Protein AF-A0AAN6TEC3-F1 (afdb_monomer_lite)

InterPro domains:
  IPR004026 Ada DNA repair, metal-binding [PF02805] (7-70)
  IPR009057 Homedomain-like superfamily [SSF46689] (84-133)
  IPR018060 AraC-like, DNA binding HTH domain [PF00165] (98-129)
  IPR018060 AraC-like, DNA binding HTH domain [PS01124] (87-190)
  IPR018062 HTH domain AraC-type, conserved site [PS00041] (88-128)
  IPR035451 Ada-like domain superfamily [G3DSA:3.40.10.10] (1-72)
  IPR035451 Ada-like domain superfamily [SSF57884] (3-73)

Structure (mmCIF, N/CA/C/O backbone):
data_AF-A0AAN6TEC3-F1
#
_entry.id   AF-A0AAN6TEC3-F1
#
loop_
_atom_site.group_PDB
_atom_site.id
_atom_site.type_symbol
_atom_site.label_atom_id
_atom_site.label_alt_id
_atom_site.label_comp_id
_atom_site.label_asym_id
_atom_site.label_entity_id
_atom_site.label_seq_id
_atom_site.pdbx_PDB_ins_code
_atom_site.Cartn_x
_atom_site.Cartn_y
_atom_site.Cartn_z
_atom_site.occupancy
_atom_site.B_iso_or_equiv
_atom_site.auth_seq_id
_atom_site.auth_comp_id
_atom_site.auth_asym_id
_atom_site.auth_atom_id
_atom_site.pdbx_PDB_model_num
ATOM 1 N N . MET A 1 1 ? -3.957 -18.014 14.654 1.00 66.62 1 MET A N 1
ATOM 2 C CA . MET A 1 1 ? -2.673 -17.278 14.575 1.00 66.62 1 MET A CA 1
ATOM 3 C C . MET A 1 1 ? -2.760 -15.795 14.979 1.00 66.62 1 MET A C 1
ATOM 5 O O . MET A 1 1 ? -1.721 -15.226 15.299 1.00 66.62 1 MET A O 1
ATOM 9 N N . PHE A 1 2 ? -3.931 -15.143 14.942 1.00 81.69 2 PHE A N 1
ATOM 10 C CA . PHE A 1 2 ? -4.113 -13.727 15.322 1.00 81.69 2 PHE A CA 1
ATOM 11 C C . PHE A 1 2 ? -5.365 -13.582 16.197 1.00 81.69 2 PHE A C 1
ATOM 13 O O . PHE A 1 2 ? -6.269 -12.793 15.922 1.00 81.69 2 PHE A O 1
ATOM 20 N N . ASP A 1 3 ? -5.448 -14.438 17.209 1.00 84.38 3 ASP A N 1
ATOM 21 C CA . ASP A 1 3 ? -6.726 -14.847 17.797 1.00 84.38 3 ASP A CA 1
ATOM 22 C C . ASP A 1 3 ? -7.046 -14.047 19.072 1.00 84.38 3 ASP A C 1
ATOM 24 O O . ASP A 1 3 ? -8.196 -13.976 19.488 1.00 84.38 3 ASP A O 1
ATOM 28 N N . THR A 1 4 ? -6.042 -13.364 19.639 1.00 90.81 4 THR A N 1
ATOM 29 C CA . THR A 1 4 ? -6.198 -12.422 20.761 1.00 90.81 4 THR A CA 1
ATOM 30 C C . THR A 1 4 ? -6.031 -10.959 20.312 1.00 90.81 4 THR A C 1
ATOM 32 O O . THR A 1 4 ? -5.265 -10.692 19.371 1.00 90.81 4 THR A O 1
ATOM 35 N N . PRO A 1 5 ? -6.655 -9.972 20.984 1.00 87.94 5 PRO A N 1
ATOM 36 C CA . PRO A 1 5 ? -6.501 -8.552 20.650 1.00 87.94 5 PRO A CA 1
ATOM 37 C C . PRO A 1 5 ? -5.050 -8.042 20.704 1.00 87.94 5 PRO A C 1
ATOM 39 O O . PRO A 1 5 ? -4.655 -7.213 19.881 1.00 87.94 5 PRO A O 1
ATOM 42 N N . GLU A 1 6 ? -4.217 -8.555 21.614 1.00 90.12 6 GLU A N 1
ATOM 43 C CA . GLU A 1 6 ? -2.802 -8.171 21.742 1.00 90.12 6 GLU A CA 1
ATOM 44 C C . GLU A 1 6 ? -1.980 -8.706 20.566 1.00 90.12 6 GLU A C 1
ATOM 46 O O . GLU A 1 6 ? -1.078 -8.021 20.075 1.00 90.12 6 GLU A O 1
ATOM 51 N N . SER A 1 7 ? -2.302 -9.911 20.075 1.00 92.12 7 SER A N 1
ATOM 52 C CA . SER A 1 7 ? -1.668 -10.481 18.882 1.00 92.12 7 SER A CA 1
ATOM 53 C C . SER A 1 7 ? -1.980 -9.642 17.636 1.00 92.12 7 SER A C 1
ATOM 55 O O . SER A 1 7 ? -1.064 -9.279 16.889 1.00 92.12 7 SER A O 1
ATOM 57 N N . ARG A 1 8 ? -3.244 -9.219 17.477 1.00 92.69 8 ARG A N 1
ATOM 58 C CA . ARG A 1 8 ? -3.692 -8.306 16.415 1.00 92.69 8 ARG A CA 1
ATOM 59 C C . ARG A 1 8 ? -3.020 -6.932 16.544 1.00 92.69 8 ARG A C 1
ATOM 61 O O . ARG A 1 8 ? -2.509 -6.400 15.559 1.00 92.69 8 ARG A O 1
ATOM 68 N N . TRP A 1 9 ? -2.910 -6.382 17.755 1.00 92.44 9 TRP A N 1
ATOM 69 C CA . TRP A 1 9 ? -2.224 -5.107 18.006 1.00 92.44 9 TRP A CA 1
ATOM 70 C C . TRP A 1 9 ? -0.715 -5.157 17.712 1.00 92.44 9 TRP A C 1
ATOM 72 O O . TRP A 1 9 ? -0.184 -4.257 17.056 1.00 92.44 9 TRP A O 1
ATOM 82 N N . ARG A 1 10 ? -0.010 -6.222 18.117 1.00 92.50 10 ARG A N 1
ATOM 83 C CA . ARG A 1 10 ? 1.415 -6.429 17.789 1.00 92.50 10 ARG A CA 1
ATOM 84 C C . ARG A 1 10 ? 1.629 -6.569 16.275 1.00 92.50 10 ARG A C 1
ATOM 86 O O . ARG A 1 10 ? 2.604 -6.038 15.735 1.00 92.50 10 ARG A O 1
ATOM 93 N N . ALA A 1 11 ? 0.696 -7.213 15.571 1.00 91.56 11 ALA A N 1
ATOM 94 C CA . ALA A 1 11 ? 0.708 -7.317 14.113 1.00 91.56 11 ALA A CA 1
ATOM 95 C C . ALA A 1 11 ? 0.459 -5.972 13.395 1.00 91.56 11 ALA A C 1
ATOM 97 O O . ALA A 1 11 ? 1.055 -5.732 12.343 1.00 91.56 11 ALA A O 1
ATOM 98 N N . LEU A 1 12 ? -0.353 -5.069 13.970 1.00 91.19 12 LEU A N 1
ATOM 99 C CA . LEU A 1 12 ? -0.502 -3.691 13.477 1.00 91.19 12 LEU A CA 1
ATOM 100 C C . LEU A 1 12 ? 0.792 -2.885 13.627 1.00 91.19 12 LEU A C 1
ATOM 102 O O . LEU A 1 12 ? 1.237 -2.269 12.659 1.00 91.19 12 LEU A O 1
ATOM 106 N N . GLN A 1 13 ? 1.419 -2.912 14.808 1.00 90.75 13 GLN A N 1
ATOM 107 C CA . GLN A 1 13 ? 2.666 -2.180 15.075 1.00 90.75 13 GLN A CA 1
ATOM 108 C C . GLN A 1 13 ? 3.793 -2.589 14.114 1.00 90.75 13 GLN A C 1
ATOM 110 O O . GLN A 1 13 ? 4.464 -1.737 13.535 1.00 90.75 13 GLN A O 1
ATOM 115 N N . THR A 1 14 ? 3.948 -3.896 13.891 1.00 89.56 14 THR A N 1
ATOM 116 C CA . THR A 1 14 ? 4.941 -4.475 12.967 1.00 89.56 14 THR A CA 1
ATOM 117 C C . THR A 1 14 ? 4.536 -4.397 11.488 1.00 89.56 14 THR A C 1
ATOM 119 O O . THR A 1 14 ? 5.343 -4.732 10.623 1.00 89.56 14 THR A O 1
ATOM 122 N N . ARG A 1 15 ? 3.302 -3.962 11.173 1.00 87.12 15 ARG A N 1
ATOM 123 C CA . ARG A 1 15 ? 2.684 -3.998 9.829 1.00 87.12 15 ARG A CA 1
ATOM 124 C C . ARG A 1 15 ? 2.869 -5.344 9.113 1.00 87.12 15 ARG A C 1
ATOM 126 O O . ARG A 1 15 ? 3.186 -5.388 7.922 1.00 87.12 15 ARG A O 1
ATOM 133 N N . ASN A 1 16 ? 2.678 -6.447 9.839 1.00 86.31 16 ASN A N 1
ATOM 134 C CA . ASN A 1 16 ? 2.924 -7.796 9.327 1.00 86.31 16 ASN A CA 1
ATOM 135 C C . ASN A 1 16 ? 2.102 -8.069 8.045 1.00 86.31 16 ASN A C 1
ATOM 137 O O . ASN A 1 16 ? 0.876 -7.927 8.039 1.00 86.31 16 ASN A O 1
ATOM 141 N N . ARG A 1 17 ? 2.774 -8.488 6.958 1.00 80.81 17 ARG A N 1
ATOM 142 C CA . ARG A 1 17 ? 2.128 -8.797 5.668 1.00 80.81 17 ARG A CA 1
ATOM 143 C C . ARG A 1 17 ? 1.104 -9.937 5.795 1.00 80.81 17 ARG A C 1
ATOM 145 O O . ARG A 1 17 ? 0.050 -9.846 5.177 1.00 80.81 17 ARG A O 1
ATOM 152 N N . LEU A 1 18 ? 1.369 -10.947 6.632 1.00 82.25 18 LEU A N 1
ATOM 153 C CA . LEU A 1 18 ? 0.475 -12.096 6.856 1.00 82.25 18 LEU A CA 1
ATOM 154 C C . LEU A 1 18 ? -0.811 -11.709 7.601 1.00 82.25 18 LEU A C 1
ATOM 156 O O . LEU A 1 18 ? -1.866 -12.288 7.372 1.00 82.25 18 LEU A O 1
ATOM 160 N N . ALA A 1 19 ? -0.753 -10.684 8.454 1.00 84.44 19 ALA A N 1
ATOM 161 C CA . ALA A 1 19 ? -1.939 -10.161 9.128 1.00 84.44 19 ALA A CA 1
ATOM 162 C C . ALA A 1 19 ? -2.880 -9.412 8.166 1.00 84.44 19 ALA A C 1
ATOM 164 O O . ALA A 1 19 ? -4.070 -9.284 8.437 1.00 84.44 19 ALA A O 1
ATOM 165 N N . ALA A 1 20 ? -2.374 -8.926 7.027 1.00 82.44 20 ALA A N 1
ATOM 166 C CA . ALA A 1 20 ? -3.143 -8.108 6.089 1.00 82.44 20 ALA A CA 1
ATOM 167 C C . ALA A 1 20 ? -4.211 -8.884 5.291 1.00 82.44 20 ALA A C 1
ATOM 169 O O . ALA A 1 20 ? -5.126 -8.265 4.738 1.00 82.44 20 ALA A O 1
ATOM 170 N N . SER A 1 21 ? -4.108 -10.214 5.248 1.00 82.25 21 SER A N 1
ATOM 171 C CA . SER A 1 21 ? -5.150 -11.132 4.774 1.00 82.25 21 SER A CA 1
ATOM 172 C C . SER A 1 21 ? -5.992 -11.732 5.907 1.00 82.25 21 SER A C 1
ATOM 174 O O . SER A 1 21 ? -7.081 -12.210 5.620 1.00 82.25 21 SER A O 1
ATOM 176 N N . ALA A 1 22 ? -5.518 -11.698 7.158 1.00 87.50 22 ALA A N 1
ATOM 177 C CA . ALA A 1 22 ? -6.135 -12.408 8.281 1.00 87.50 22 ALA A CA 1
ATOM 178 C C . ALA A 1 22 ? -7.215 -11.616 9.040 1.00 87.50 22 ALA A C 1
ATOM 180 O O . ALA A 1 22 ? -8.142 -12.228 9.551 1.00 87.50 22 ALA A O 1
ATOM 181 N N . PHE A 1 23 ? -7.093 -10.287 9.153 1.00 90.56 23 PHE A N 1
ATOM 182 C CA . PHE A 1 23 ? -8.103 -9.448 9.814 1.00 90.56 23 PHE A CA 1
ATOM 183 C C . PHE A 1 23 ? -8.082 -7.995 9.309 1.00 90.56 23 PHE A C 1
ATOM 185 O O . PHE A 1 23 ? -7.152 -7.548 8.628 1.00 90.56 23 PHE A O 1
ATOM 192 N N . LEU A 1 24 ? -9.112 -7.234 9.676 1.00 92.19 24 LEU A N 1
ATOM 193 C CA . LEU A 1 24 ? -9.270 -5.804 9.422 1.00 92.19 24 LEU A CA 1
ATOM 194 C C . LEU A 1 24 ? -9.283 -5.012 10.735 1.00 92.19 24 LEU A C 1
ATOM 196 O O . LEU A 1 24 ? -9.528 -5.547 11.815 1.00 92.19 24 LEU A O 1
ATOM 200 N N . TYR A 1 25 ? -9.029 -3.707 10.649 1.00 94.56 25 TYR A N 1
ATOM 201 C CA . TYR A 1 25 ? -9.165 -2.807 11.792 1.00 94.56 25 TYR A CA 1
ATOM 202 C C . TYR A 1 25 ? -9.866 -1.500 11.410 1.00 94.56 25 TYR A C 1
ATOM 204 O O . TYR A 1 25 ? -9.524 -0.862 10.411 1.00 94.56 25 TYR A O 1
ATOM 212 N N . GLY A 1 26 ? -10.849 -1.097 12.212 1.00 95.19 26 GLY A N 1
ATOM 213 C CA . GLY A 1 26 ? -11.515 0.201 12.162 1.00 95.19 26 GLY A CA 1
ATOM 214 C C . GLY A 1 26 ? -10.871 1.203 13.115 1.00 95.19 26 GLY A C 1
ATOM 215 O O . GLY A 1 26 ? -10.446 0.839 14.208 1.00 95.19 26 GLY A O 1
ATOM 216 N N . VAL A 1 27 ? -10.828 2.479 12.727 1.00 95.88 27 VAL A N 1
ATOM 217 C CA . VAL A 1 27 ? -10.484 3.591 13.628 1.00 95.88 27 VAL A CA 1
ATOM 218 C C . VAL A 1 27 ? -11.765 4.332 14.008 1.00 95.88 27 VAL A C 1
ATOM 220 O O . VAL A 1 27 ? -12.408 4.937 13.148 1.00 95.88 27 VAL A O 1
ATOM 223 N N . THR A 1 28 ? -12.149 4.280 15.285 1.00 95.06 28 THR A N 1
ATOM 224 C CA . THR A 1 28 ? -13.455 4.760 15.781 1.00 95.06 28 THR A CA 1
ATOM 225 C C . THR A 1 28 ? -13.692 6.237 15.475 1.00 95.06 28 THR A C 1
ATOM 227 O O . THR A 1 28 ? -14.752 6.596 14.967 1.00 95.06 28 THR A O 1
ATOM 230 N N . THR A 1 29 ? -12.677 7.080 15.688 1.00 94.19 29 THR A N 1
ATOM 231 C CA . THR A 1 29 ? -12.753 8.542 15.520 1.00 94.19 29 THR A CA 1
ATOM 232 C C . THR A 1 29 ? -12.864 9.016 14.073 1.00 94.19 29 THR A C 1
ATOM 234 O O . THR A 1 29 ? -13.210 10.170 13.847 1.00 94.19 29 THR A O 1
ATOM 237 N N . THR A 1 30 ? -12.557 8.170 13.086 1.00 94.31 30 THR A N 1
ATOM 238 C CA . THR A 1 30 ? -12.692 8.515 11.658 1.00 94.31 30 THR A CA 1
ATOM 239 C C . THR A 1 30 ? -13.739 7.675 10.936 1.00 94.31 30 THR A C 1
ATOM 241 O O . THR A 1 30 ? -14.058 7.980 9.788 1.00 94.31 30 THR A O 1
ATOM 244 N N . ARG A 1 31 ? -14.248 6.609 11.574 1.00 95.56 31 ARG A N 1
ATOM 245 C CA . ARG A 1 31 ? -15.071 5.559 10.950 1.00 95.56 31 ARG A CA 1
ATOM 246 C C . ARG A 1 31 ? -14.469 5.058 9.629 1.00 95.56 31 ARG A C 1
ATOM 248 O O . ARG A 1 31 ? -15.184 4.830 8.660 1.00 95.56 31 ARG A O 1
ATOM 255 N N . ILE A 1 32 ? -13.145 4.883 9.576 1.00 94.88 32 ILE A N 1
ATOM 256 C CA . ILE A 1 32 ? -12.437 4.290 8.427 1.00 94.88 32 ILE A CA 1
ATOM 257 C C . ILE A 1 32 ? -11.863 2.934 8.833 1.00 94.88 32 ILE A C 1
ATOM 259 O O . ILE A 1 32 ? -11.195 2.848 9.864 1.00 94.88 32 ILE A O 1
ATOM 263 N N . TYR A 1 33 ? -12.056 1.905 8.001 1.00 94.81 33 TYR A N 1
ATOM 264 C CA . TYR A 1 33 ? -11.424 0.595 8.188 1.00 94.81 33 TYR A CA 1
ATOM 265 C C . TYR A 1 33 ? -10.288 0.321 7.186 1.00 94.81 33 TYR A C 1
ATOM 267 O O . TYR A 1 33 ? -10.266 0.837 6.063 1.00 94.81 33 TYR A O 1
ATOM 275 N N . CYS A 1 34 ? -9.294 -0.449 7.634 1.00 92.62 34 CYS A N 1
ATOM 276 C CA . CYS A 1 34 ? -8.005 -0.697 6.985 1.00 92.62 34 CYS A CA 1
ATOM 277 C C . CYS A 1 34 ? -7.559 -2.163 7.157 1.00 92.62 34 CYS A C 1
ATOM 279 O O . CYS A 1 34 ? -7.977 -2.844 8.089 1.00 92.62 34 CYS A O 1
ATOM 281 N N . ARG A 1 35 ? -6.630 -2.620 6.305 1.00 90.88 35 ARG A N 1
ATOM 282 C CA . ARG A 1 35 ? -5.850 -3.860 6.514 1.00 90.88 35 ARG A CA 1
ATOM 283 C C . ARG A 1 35 ? -4.535 -3.562 7.262 1.00 90.88 35 ARG A C 1
ATOM 285 O O . ARG A 1 35 ? -3.950 -2.511 6.994 1.00 90.88 35 ARG A O 1
ATOM 292 N N . PRO A 1 36 ? -4.020 -4.457 8.128 1.00 90.56 36 PRO A N 1
ATOM 293 C CA . PRO A 1 36 ? -2.773 -4.279 8.889 1.00 90.56 36 PRO A CA 1
ATOM 294 C C . PRO A 1 36 ? -1.542 -3.742 8.141 1.00 90.56 36 PRO A C 1
ATOM 296 O O . PRO A 1 36 ? -0.840 -2.883 8.668 1.00 90.56 36 PRO A O 1
ATOM 299 N N . ALA A 1 37 ? -1.303 -4.147 6.889 1.00 87.00 37 ALA A N 1
ATOM 300 C CA . ALA A 1 37 ? -0.192 -3.629 6.073 1.00 87.00 37 ALA A CA 1
ATOM 301 C C . ALA A 1 37 ? -0.436 -2.217 5.478 1.00 87.00 37 ALA A C 1
ATOM 303 O O . ALA A 1 37 ? 0.210 -1.819 4.505 1.00 87.00 37 ALA A O 1
ATOM 304 N N . CYS A 1 38 ? -1.387 -1.440 6.008 1.00 88.38 38 CYS A N 1
ATOM 305 C CA . CYS A 1 38 ? -1.692 -0.101 5.510 1.00 88.38 38 CYS A CA 1
ATOM 306 C C . CYS A 1 38 ? -0.535 0.887 5.798 1.00 88.38 38 CYS A C 1
ATOM 308 O O . CYS A 1 38 ? -0.116 1.035 6.950 1.00 88.38 38 CYS A O 1
ATOM 310 N N . PRO A 1 39 ? -0.060 1.659 4.798 1.00 85.56 39 PRO A N 1
ATOM 311 C CA . PRO A 1 39 ? 0.979 2.676 4.990 1.00 85.56 39 PRO A CA 1
ATOM 312 C C . PRO A 1 39 ? 0.466 3.949 5.693 1.00 85.56 39 PRO A C 1
ATOM 314 O O . PRO A 1 39 ? 1.161 4.960 5.732 1.00 85.56 39 PRO A O 1
ATOM 317 N N . SER A 1 40 ? -0.764 3.948 6.217 1.00 87.75 40 SER A N 1
ATOM 318 C CA . SER A 1 40 ? -1.285 5.074 6.993 1.00 87.75 40 SER A CA 1
ATOM 319 C C . SER A 1 40 ? -0.619 5.160 8.374 1.00 87.75 40 SER A C 1
ATOM 321 O O . SER A 1 40 ? -0.027 4.194 8.866 1.00 87.75 40 SER A O 1
ATOM 323 N N . ARG A 1 41 ? -0.745 6.321 9.026 1.00 88.94 41 ARG A N 1
ATOM 324 C CA . ARG A 1 41 ? -0.418 6.476 10.450 1.00 88.94 41 ARG A CA 1
ATOM 325 C C . ARG A 1 41 ? -1.382 5.608 11.270 1.00 88.94 41 ARG A C 1
ATOM 327 O O . ARG A 1 41 ? -2.586 5.645 11.020 1.00 88.94 41 ARG A O 1
ATOM 334 N N . LEU A 1 42 ? -0.850 4.833 12.213 1.00 90.75 42 LEU A N 1
ATOM 335 C CA . LEU A 1 42 ? -1.655 4.079 13.177 1.00 90.75 42 LEU A CA 1
ATOM 336 C C . LEU A 1 42 ? -2.308 5.049 14.176 1.00 90.75 42 LEU A C 1
ATOM 338 O O . LEU A 1 42 ? -1.714 6.068 14.534 1.00 90.75 42 LEU A O 1
ATOM 342 N N . ALA A 1 43 ? -3.531 4.738 14.602 1.00 91.94 43 ALA A N 1
ATOM 343 C CA . ALA A 1 43 ? -4.217 5.467 15.666 1.00 91.94 43 ALA A CA 1
ATOM 344 C C . ALA A 1 43 ? -3.757 4.980 17.055 1.00 91.94 43 ALA A C 1
ATOM 346 O O . ALA A 1 43 ? -3.007 4.010 17.169 1.00 91.94 43 ALA A O 1
ATOM 347 N N . ARG A 1 44 ? -4.218 5.647 18.122 1.00 92.25 44 ARG A N 1
ATOM 348 C CA . ARG A 1 44 ? -4.085 5.133 19.497 1.00 92.25 44 ARG A CA 1
ATOM 349 C C . ARG A 1 44 ? -4.860 3.816 19.625 1.00 92.25 44 ARG A C 1
ATOM 351 O O . ARG A 1 44 ? -5.957 3.721 19.083 1.00 92.25 44 ARG A O 1
ATOM 358 N N . GLN A 1 45 ? -4.325 2.853 20.378 1.00 92.12 45 GLN A N 1
ATOM 359 C CA . GLN A 1 45 ? -4.920 1.521 20.568 1.00 92.12 45 GLN A CA 1
ATOM 360 C C . GLN A 1 45 ? -6.384 1.582 21.041 1.00 92.12 45 GLN A C 1
ATOM 362 O O . GLN A 1 45 ? -7.228 0.895 20.482 1.00 92.12 45 GLN A O 1
ATOM 367 N N . ALA A 1 46 ? -6.704 2.476 21.984 1.00 93.00 46 ALA A N 1
ATOM 368 C CA . ALA A 1 46 ? -8.066 2.684 22.496 1.00 93.00 46 ALA A CA 1
ATOM 369 C C . ALA A 1 46 ? -9.095 3.154 21.441 1.00 93.00 46 ALA A C 1
ATOM 371 O O . ALA A 1 46 ? -10.295 3.054 21.666 1.00 93.00 46 ALA A O 1
ATOM 372 N N . ASN A 1 47 ? -8.641 3.648 20.282 1.00 94.62 47 ASN A N 1
ATOM 373 C CA . ASN A 1 47 ? -9.503 4.090 19.183 1.00 94.62 47 ASN A CA 1
ATOM 374 C C . ASN A 1 47 ? -9.554 3.062 18.037 1.00 94.62 47 ASN A C 1
ATOM 376 O O . ASN A 1 47 ? -9.934 3.419 16.919 1.00 94.62 47 ASN A O 1
ATOM 380 N N . ILE A 1 48 ? -9.115 1.821 18.271 1.00 94.81 48 ILE A N 1
ATOM 381 C CA . ILE A 1 48 ? -9.041 0.762 17.262 1.00 94.81 48 ILE A CA 1
ATOM 382 C C . ILE A 1 48 ? -9.964 -0.393 17.648 1.00 94.81 48 ILE A C 1
ATOM 384 O O . ILE A 1 48 ? -9.881 -0.933 18.745 1.00 94.81 48 ILE A O 1
ATOM 388 N N . VAL A 1 49 ? -10.815 -0.781 16.700 1.00 94.56 49 VAL A N 1
ATOM 389 C CA . VAL A 1 49 ? -11.671 -1.973 16.756 1.00 94.56 49 VAL A CA 1
ATOM 390 C C . VAL A 1 49 ? -11.180 -2.943 15.685 1.00 94.56 49 VAL A C 1
ATOM 392 O O . VAL A 1 49 ? -10.749 -2.505 14.617 1.00 94.56 49 VAL A O 1
ATOM 395 N N . PHE A 1 50 ? -11.218 -4.244 15.955 1.00 94.75 50 PHE A N 1
ATOM 396 C CA . PHE A 1 50 ? -10.897 -5.274 14.967 1.00 94.75 50 PHE A CA 1
ATOM 397 C C . PHE A 1 50 ? -12.182 -5.843 14.362 1.00 94.75 50 PHE A C 1
ATOM 399 O O . PHE A 1 50 ? -13.184 -5.943 15.059 1.00 94.75 50 PHE A O 1
ATOM 406 N N . PHE A 1 51 ? -12.119 -6.213 13.086 1.00 93.00 51 PHE A N 1
ATOM 407 C CA . PHE A 1 51 ? -13.190 -6.883 12.347 1.00 93.00 51 PHE A CA 1
ATOM 408 C C . PHE A 1 51 ? -12.571 -8.040 11.562 1.00 93.00 51 PHE A C 1
ATOM 410 O O . PHE A 1 51 ? -11.438 -7.918 11.083 1.00 93.00 51 PHE A O 1
ATOM 417 N N . ASP A 1 52 ? -13.302 -9.131 11.391 1.00 89.56 52 ASP A N 1
ATOM 418 C CA . ASP A 1 52 ? -12.841 -10.297 10.637 1.00 89.56 52 ASP A CA 1
ATOM 419 C C . ASP A 1 52 ? -13.258 -10.200 9.159 1.00 89.56 52 ASP A C 1
ATOM 421 O O . ASP A 1 52 ? -12.524 -10.658 8.282 1.00 89.56 52 ASP A O 1
ATOM 425 N N . SER A 1 53 ? -14.362 -9.501 8.854 1.00 89.06 53 SER A N 1
ATOM 426 C CA . SER A 1 53 ? -14.824 -9.258 7.478 1.00 89.06 53 SER A CA 1
ATOM 427 C C . SER A 1 53 ? -14.987 -7.774 7.120 1.00 89.06 53 SER A C 1
ATOM 429 O O . SER A 1 53 ? -15.253 -6.912 7.957 1.00 89.06 53 SER A O 1
ATOM 431 N N . ALA A 1 54 ? -14.880 -7.466 5.823 1.00 90.19 54 ALA A N 1
ATOM 432 C CA . ALA A 1 54 ? -15.220 -6.150 5.280 1.00 90.19 54 ALA A CA 1
ATOM 433 C C . ALA A 1 54 ? -16.723 -5.844 5.418 1.00 90.19 54 ALA A C 1
ATOM 435 O O . ALA A 1 54 ? -17.091 -4.706 5.701 1.00 90.19 54 ALA A O 1
ATOM 436 N N . THR A 1 55 ? -17.581 -6.863 5.282 1.00 90.75 55 THR A N 1
ATOM 437 C CA . THR A 1 55 ? -19.041 -6.736 5.436 1.00 90.75 55 THR A CA 1
ATOM 438 C C . THR A 1 55 ? -19.440 -6.347 6.860 1.00 90.75 55 THR A C 1
ATOM 440 O O . THR A 1 55 ? -20.303 -5.494 7.052 1.00 90.75 55 THR A O 1
ATOM 443 N N . GLU A 1 56 ? -18.775 -6.930 7.856 1.00 92.81 56 GLU A N 1
ATOM 444 C CA . GLU A 1 56 ? -18.934 -6.620 9.279 1.00 92.81 56 GLU A CA 1
ATOM 445 C C . GLU A 1 56 ? -18.557 -5.158 9.572 1.00 92.81 56 GLU A C 1
ATOM 447 O O . GLU A 1 56 ? -19.345 -4.413 10.155 1.00 92.81 56 GLU A O 1
ATOM 452 N N . ALA A 1 57 ? -17.394 -4.712 9.082 1.00 93.19 57 ALA A N 1
ATOM 453 C CA . ALA A 1 57 ? -16.937 -3.332 9.237 1.00 93.19 57 ALA A CA 1
ATOM 454 C C . ALA A 1 57 ? -17.895 -2.313 8.584 1.00 93.19 57 ALA A C 1
ATOM 456 O O . ALA A 1 57 ? -18.160 -1.252 9.156 1.00 93.19 57 ALA A O 1
ATOM 457 N N . GLU A 1 58 ? -18.433 -2.628 7.403 1.00 92.94 58 GLU A N 1
ATOM 458 C CA . GLU A 1 58 ? -19.381 -1.762 6.689 1.00 92.94 58 GLU A CA 1
ATOM 459 C C . GLU A 1 58 ? -20.768 -1.755 7.354 1.00 92.94 58 GLU A C 1
ATOM 461 O O . GLU A 1 58 ? -21.361 -0.684 7.491 1.00 92.94 58 GLU A O 1
ATOM 466 N N . SER A 1 59 ? -21.221 -2.889 7.902 1.00 93.44 59 SER A N 1
ATOM 467 C CA . SER A 1 59 ? -22.434 -2.976 8.738 1.00 93.44 59 SER A CA 1
ATOM 468 C C . SER A 1 59 ? -22.297 -2.182 10.045 1.00 93.44 59 SER A C 1
ATOM 470 O O . SER A 1 59 ? -23.240 -1.525 10.477 1.00 93.44 59 SER A O 1
ATOM 472 N N . ALA A 1 60 ? -21.096 -2.139 10.633 1.00 93.50 60 ALA A N 1
ATOM 473 C CA . ALA A 1 60 ? -20.758 -1.266 11.763 1.00 93.50 60 ALA A CA 1
ATOM 474 C C . ALA A 1 60 ? -20.592 0.228 11.374 1.00 93.50 60 ALA A C 1
ATOM 476 O O . ALA A 1 60 ? -20.190 1.061 12.198 1.00 93.50 60 ALA A O 1
ATOM 477 N N . GLY A 1 61 ? -20.877 0.595 10.119 1.00 94.25 61 GLY A N 1
ATOM 478 C CA . GLY A 1 61 ? -20.844 1.969 9.616 1.00 94.25 61 GLY A CA 1
ATOM 479 C C . GLY A 1 61 ? -19.443 2.520 9.332 1.00 94.25 61 GLY A C 1
ATOM 480 O O . GLY A 1 61 ? -19.269 3.741 9.288 1.00 94.25 61 GLY A O 1
ATOM 481 N N . PHE A 1 62 ? -18.427 1.665 9.165 1.00 95.94 62 PHE A N 1
ATOM 482 C CA . PHE A 1 62 ? -17.080 2.091 8.774 1.00 95.94 62 PHE A CA 1
ATOM 483 C C . PHE A 1 62 ? -16.937 2.119 7.248 1.00 95.94 62 PHE A C 1
ATOM 485 O O . PHE A 1 62 ? -17.415 1.249 6.531 1.00 95.94 62 PHE A O 1
ATOM 492 N N . ARG A 1 63 ? -16.219 3.120 6.734 1.00 94.62 63 ARG A N 1
ATOM 493 C CA . ARG A 1 63 ? -15.984 3.335 5.301 1.00 94.62 63 ARG A CA 1
ATOM 494 C C . ARG A 1 63 ? -14.616 2.761 4.882 1.00 94.62 63 ARG A C 1
ATOM 496 O O . ARG A 1 63 ? -13.642 2.911 5.629 1.00 94.62 63 ARG A O 1
ATOM 503 N N . PRO A 1 64 ? -14.480 2.154 3.688 1.00 93.88 64 PRO A N 1
ATOM 504 C CA . PRO A 1 64 ? -13.225 1.540 3.254 1.00 93.88 64 PRO A CA 1
ATOM 505 C C . PRO A 1 64 ? -12.117 2.574 3.004 1.00 93.88 64 PRO A C 1
ATOM 507 O O . PRO A 1 64 ? -12.297 3.576 2.305 1.00 93.88 64 PRO A O 1
ATOM 510 N N . CYS A 1 65 ? -10.914 2.320 3.527 1.00 92.38 65 CYS A N 1
ATOM 511 C CA . CYS A 1 65 ? -9.778 3.220 3.334 1.00 92.38 65 CYS A CA 1
ATOM 512 C C . CYS A 1 65 ? -9.313 3.292 1.868 1.00 92.38 65 CYS A C 1
ATOM 514 O O . CYS A 1 65 ? -8.759 2.334 1.324 1.00 92.38 65 CYS A O 1
ATOM 516 N N . ARG A 1 66 ? -9.384 4.486 1.262 1.00 88.62 66 ARG A N 1
ATOM 517 C CA . ARG A 1 66 ? -8.928 4.759 -0.120 1.00 88.62 66 ARG A CA 1
ATOM 518 C C . ARG A 1 66 ? -7.449 4.409 -0.400 1.00 88.62 66 ARG A C 1
ATOM 520 O O . ARG A 1 66 ? -7.085 4.252 -1.564 1.00 88.62 66 ARG A O 1
ATOM 527 N N . ARG A 1 67 ? -6.595 4.280 0.632 1.00 87.06 67 ARG A N 1
ATOM 528 C CA . ARG A 1 67 ? -5.147 3.984 0.503 1.00 87.06 67 ARG A CA 1
ATOM 529 C C . ARG A 1 67 ? -4.825 2.498 0.318 1.00 87.06 67 ARG A C 1
ATOM 531 O O . ARG A 1 67 ? -3.949 2.183 -0.485 1.00 87.06 67 ARG A O 1
ATOM 538 N N . CYS A 1 68 ? -5.494 1.617 1.067 1.00 82.06 68 CYS A N 1
ATOM 539 C CA . CYS A 1 68 ? -5.302 0.160 1.003 1.00 82.06 68 CYS A CA 1
ATOM 540 C C . CYS A 1 68 ? -6.467 -0.590 0.332 1.00 82.06 68 CYS A C 1
ATOM 542 O O . CYS A 1 68 ? -6.306 -1.765 0.031 1.00 82.06 68 CYS A O 1
ATOM 544 N N . LYS A 1 69 ? -7.590 0.094 0.055 1.00 84.94 69 LYS A N 1
ATOM 545 C CA . LYS A 1 69 ? -8.775 -0.403 -0.672 1.00 84.94 69 LYS A CA 1
ATOM 546 C C . LYS A 1 69 ? -9.247 -1.783 -0.170 1.00 84.94 69 LYS A C 1
ATOM 548 O O . LYS A 1 69 ? -9.326 -2.719 -0.961 1.00 84.94 69 LYS A O 1
ATOM 553 N N . PRO A 1 70 ? -9.531 -1.922 1.141 1.00 82.94 70 PRO A N 1
ATOM 554 C CA . PRO A 1 70 ? -9.671 -3.222 1.798 1.00 82.94 70 PRO A CA 1
ATOM 555 C C . PRO A 1 70 ? -10.865 -4.056 1.309 1.00 82.94 70 PRO A C 1
ATOM 557 O O . PRO A 1 70 ? -10.783 -5.279 1.406 1.00 82.94 70 PRO A O 1
ATOM 560 N N . SER A 1 71 ? -11.903 -3.404 0.765 1.00 77.38 71 SER A N 1
ATOM 561 C CA . SER A 1 71 ? -13.113 -3.999 0.179 1.00 77.38 71 SER A CA 1
ATOM 562 C C . SER A 1 71 ? -12.917 -4.666 -1.187 1.00 77.38 71 SER A C 1
ATOM 564 O O . SER A 1 71 ? -13.834 -5.315 -1.679 1.00 77.38 71 SER A O 1
ATOM 566 N N . LYS A 1 72 ? -11.748 -4.529 -1.829 1.00 70.81 72 LYS A N 1
ATOM 567 C CA . LYS A 1 72 ? -11.429 -5.354 -3.002 1.00 70.81 72 LYS A CA 1
ATOM 568 C C . LYS A 1 72 ? -11.046 -6.762 -2.545 1.00 70.81 72 LYS A C 1
ATOM 570 O O . LYS A 1 72 ? -10.199 -6.899 -1.662 1.00 70.81 72 LYS A O 1
ATOM 575 N N . SER A 1 73 ? -11.632 -7.771 -3.190 1.00 59.41 73 SER A N 1
ATOM 576 C CA . SER A 1 73 ? -11.252 -9.188 -3.078 1.00 59.41 73 SER A CA 1
ATOM 577 C C . SER A 1 73 ? -9.747 -9.376 -3.269 1.00 59.41 73 SER A C 1
ATOM 579 O O . SER A 1 73 ? -9.069 -9.985 -2.443 1.00 59.41 73 SER A O 1
ATOM 581 N N . ASP A 1 74 ? -9.222 -8.757 -4.325 1.00 60.91 74 ASP A N 1
ATOM 582 C CA . ASP A 1 74 ? -7.870 -8.963 -4.838 1.00 60.91 74 ASP A CA 1
ATOM 583 C C . ASP A 1 74 ? -6.864 -8.085 -4.073 1.00 60.91 74 ASP A C 1
ATOM 585 O O . ASP A 1 74 ? -6.199 -7.202 -4.630 1.00 60.91 74 ASP A O 1
ATOM 589 N N . PHE A 1 75 ? -6.789 -8.265 -2.752 1.00 63.31 75 PHE A N 1
ATOM 590 C CA . PHE A 1 75 ? -5.840 -7.534 -1.919 1.00 63.31 75 PHE A CA 1
ATOM 591 C C . PHE A 1 75 ? -4.408 -8.052 -2.116 1.00 63.31 75 PHE A C 1
ATOM 593 O O . PHE A 1 75 ? -3.872 -8.819 -1.318 1.00 63.31 75 PHE A O 1
ATOM 600 N N . GLU A 1 76 ? -3.744 -7.559 -3.157 1.00 69.12 76 GLU A N 1
ATOM 601 C CA . GLU A 1 76 ? -2.288 -7.626 -3.244 1.00 69.12 76 GLU A CA 1
ATOM 602 C C . GLU A 1 76 ? -1.654 -6.426 -2.524 1.00 69.12 76 GLU A C 1
ATOM 604 O O . GLU A 1 76 ? -1.981 -5.276 -2.848 1.00 69.12 76 GLU A O 1
ATOM 609 N N . PRO A 1 77 ? -0.706 -6.626 -1.589 1.00 72.50 77 PRO A N 1
ATOM 610 C CA . PRO A 1 77 ? 0.043 -5.520 -1.008 1.00 72.50 77 PRO A CA 1
ATOM 611 C C . PRO A 1 77 ? 0.902 -4.846 -2.086 1.00 72.50 77 PRO A C 1
ATOM 613 O O . PRO A 1 77 ? 1.474 -5.507 -2.953 1.00 72.50 77 PRO A O 1
ATOM 616 N N . LYS A 1 78 ? 1.041 -3.515 -2.017 1.00 77.75 78 LYS A N 1
ATOM 617 C CA . LYS A 1 78 ? 1.727 -2.724 -3.059 1.00 77.75 78 LYS A CA 1
ATOM 618 C C . LYS A 1 78 ? 3.144 -3.205 -3.383 1.00 77.75 78 LYS A C 1
ATOM 620 O O . LYS A 1 78 ? 3.558 -3.089 -4.526 1.00 77.75 78 LYS A O 1
ATOM 625 N N . THR A 1 79 ? 3.868 -3.766 -2.415 1.00 77.25 79 THR A N 1
ATOM 626 C CA . THR A 1 79 ? 5.197 -4.355 -2.645 1.00 77.25 79 THR A CA 1
ATOM 627 C C . THR A 1 79 ? 5.142 -5.477 -3.683 1.00 77.25 79 THR A C 1
ATOM 629 O O . THR A 1 79 ? 5.871 -5.412 -4.662 1.00 77.25 79 THR A O 1
ATOM 632 N N . VAL A 1 80 ? 4.190 -6.411 -3.568 1.00 80.62 80 VAL A N 1
ATOM 633 C CA . VAL A 1 80 ? 3.999 -7.508 -4.535 1.00 80.62 80 VAL A CA 1
ATOM 634 C C . VAL A 1 80 ? 3.560 -6.972 -5.901 1.00 80.62 80 VAL A C 1
ATOM 636 O O . VAL A 1 80 ? 4.063 -7.421 -6.929 1.00 80.62 80 VAL A O 1
ATOM 639 N N . GLN A 1 81 ? 2.698 -5.948 -5.936 1.00 82.75 81 GLN A N 1
ATOM 640 C CA . GLN A 1 81 ? 2.328 -5.275 -7.192 1.00 82.75 81 GLN A CA 1
ATOM 641 C C . GLN A 1 81 ? 3.556 -4.648 -7.882 1.00 82.75 81 GLN A C 1
ATOM 643 O O . GLN A 1 81 ? 3.729 -4.783 -9.093 1.00 82.75 81 GLN A O 1
ATOM 648 N N . HIS A 1 82 ? 4.440 -3.998 -7.116 1.00 86.88 82 HIS A N 1
ATOM 649 C CA . HIS A 1 82 ? 5.688 -3.418 -7.619 1.00 86.88 82 HIS A CA 1
ATOM 650 C C . HIS A 1 82 ? 6.672 -4.503 -8.095 1.00 86.88 82 HIS A C 1
ATOM 652 O O . HIS A 1 82 ? 7.236 -4.379 -9.178 1.00 86.88 82 HIS A O 1
ATOM 658 N N . GLU A 1 83 ? 6.849 -5.577 -7.320 1.00 84.88 83 GLU A N 1
ATOM 659 C CA . GLU A 1 83 ? 7.704 -6.729 -7.644 1.00 84.88 83 GLU A CA 1
ATOM 660 C C . GLU A 1 83 ? 7.254 -7.398 -8.962 1.00 84.88 83 GLU A C 1
ATOM 662 O O . GLU A 1 83 ? 8.080 -7.660 -9.843 1.00 84.88 83 GLU A O 1
ATOM 667 N N . LYS A 1 84 ? 5.939 -7.590 -9.156 1.00 87.44 84 LYS A N 1
ATOM 668 C CA . LYS A 1 84 ? 5.349 -8.076 -10.418 1.00 87.44 84 LYS A CA 1
ATOM 669 C C . LYS A 1 84 ? 5.557 -7.101 -11.579 1.00 87.44 84 LYS A C 1
ATOM 671 O O . LYS A 1 84 ? 5.936 -7.536 -12.665 1.00 87.44 84 LYS A O 1
ATOM 676 N N . ALA A 1 85 ? 5.344 -5.800 -11.366 1.00 88.00 85 ALA A N 1
ATOM 677 C CA . ALA A 1 85 ? 5.536 -4.778 -12.397 1.00 88.00 85 ALA A CA 1
ATOM 678 C C . ALA A 1 85 ? 6.998 -4.701 -12.872 1.00 88.00 85 ALA A C 1
ATOM 680 O O . ALA A 1 85 ? 7.250 -4.677 -14.076 1.00 88.00 85 ALA A O 1
ATOM 681 N N . VAL A 1 86 ? 7.967 -4.737 -11.950 1.00 89.25 86 VAL A N 1
ATOM 682 C CA . VAL A 1 86 ? 9.401 -4.767 -12.285 1.00 89.25 86 VAL A CA 1
ATOM 683 C C . VAL A 1 86 ? 9.750 -6.039 -13.055 1.00 89.25 86 VAL A C 1
ATOM 685 O O . VAL A 1 86 ? 10.370 -5.940 -14.111 1.00 89.25 86 VAL A O 1
ATOM 688 N N . ARG A 1 87 ? 9.285 -7.217 -12.612 1.00 89.00 87 ARG A N 1
ATOM 689 C CA . ARG A 1 87 ? 9.528 -8.485 -13.325 1.00 89.00 87 ARG A CA 1
ATOM 690 C C . ARG A 1 87 ? 8.949 -8.471 -14.744 1.00 89.00 87 ARG A C 1
ATOM 692 O O . ARG A 1 87 ? 9.650 -8.829 -15.686 1.00 89.00 87 ARG A O 1
ATOM 699 N N . LYS A 1 88 ? 7.708 -7.995 -14.920 1.00 90.19 88 LYS A N 1
ATOM 700 C CA . LYS A 1 88 ? 7.083 -7.840 -16.247 1.00 90.19 88 LYS A CA 1
ATOM 701 C C . LYS A 1 88 ? 7.893 -6.893 -17.138 1.00 90.19 88 LYS A C 1
ATOM 703 O O . LYS A 1 88 ? 8.115 -7.205 -18.305 1.00 90.19 88 LYS A O 1
ATOM 708 N N . ALA A 1 89 ? 8.369 -5.772 -16.594 1.00 88.69 89 ALA A N 1
ATOM 709 C CA . ALA A 1 89 ? 9.188 -4.825 -17.341 1.00 88.69 89 ALA A CA 1
ATOM 710 C C . ALA A 1 89 ? 10.554 -5.405 -17.745 1.00 88.69 89 ALA A C 1
ATOM 712 O O . ALA A 1 89 ? 10.953 -5.217 -18.890 1.00 88.69 89 ALA A O 1
ATOM 713 N N . CYS A 1 90 ? 11.245 -6.146 -16.868 1.00 87.44 90 CYS A N 1
ATOM 714 C CA . CYS A 1 90 ? 12.496 -6.827 -17.226 1.00 87.44 90 CYS A CA 1
ATOM 715 C C . CYS A 1 90 ? 12.285 -7.796 -18.398 1.00 87.44 90 CYS A C 1
ATOM 717 O O . CYS A 1 90 ? 12.954 -7.662 -19.420 1.00 87.44 90 CYS A O 1
ATOM 719 N N . ASN A 1 91 ? 11.275 -8.669 -18.313 1.00 88.25 91 ASN A N 1
ATOM 720 C CA . ASN A 1 91 ? 10.949 -9.623 -19.378 1.00 88.25 91 ASN A CA 1
ATOM 721 C C . ASN A 1 91 ? 10.661 -8.928 -20.725 1.00 88.25 91 ASN A C 1
ATOM 723 O O . ASN A 1 91 ? 11.083 -9.414 -21.773 1.00 88.25 91 ASN A O 1
ATOM 727 N N . LEU A 1 92 ? 9.971 -7.780 -20.715 1.00 88.69 92 LEU A N 1
ATOM 728 C CA . LEU A 1 92 ? 9.697 -6.990 -21.923 1.00 88.69 92 LEU A CA 1
ATOM 729 C C . LEU A 1 92 ? 10.959 -6.330 -22.499 1.00 88.69 92 LEU A C 1
ATOM 731 O O . LEU A 1 92 ? 11.125 -6.290 -23.719 1.00 88.69 92 LEU A O 1
ATOM 735 N N . ILE A 1 93 ? 11.862 -5.840 -21.644 1.00 87.00 93 ILE A N 1
ATOM 736 C CA . ILE A 1 93 ? 13.166 -5.301 -22.056 1.00 87.00 93 ILE A CA 1
ATOM 737 C C . ILE A 1 93 ? 14.017 -6.413 -22.682 1.00 87.00 93 ILE A C 1
ATOM 739 O O . ILE A 1 93 ? 14.566 -6.207 -23.765 1.00 87.00 93 ILE A O 1
ATOM 743 N N . ASP A 1 94 ? 14.090 -7.590 -22.061 1.00 85.56 94 ASP A N 1
ATOM 744 C CA . ASP A 1 94 ? 14.855 -8.728 -22.576 1.00 85.56 94 ASP A CA 1
ATOM 745 C C . ASP A 1 94 ? 14.289 -9.249 -23.904 1.00 85.56 94 ASP A C 1
ATOM 747 O O . ASP A 1 94 ? 15.048 -9.416 -24.868 1.00 85.56 94 ASP A O 1
ATOM 751 N N . ALA A 1 95 ? 12.965 -9.410 -24.015 1.00 85.62 95 ALA A N 1
ATOM 752 C CA . ALA A 1 95 ? 12.296 -9.795 -25.259 1.00 85.62 95 ALA A CA 1
ATOM 753 C C . ALA A 1 95 ? 12.590 -8.793 -26.391 1.00 85.62 95 ALA A C 1
ATOM 755 O O . ALA A 1 95 ? 13.179 -9.159 -27.410 1.00 85.62 95 ALA A O 1
ATOM 756 N N . ALA A 1 96 ? 12.313 -7.502 -26.172 1.00 83.75 96 ALA A N 1
ATOM 757 C CA . ALA A 1 96 ? 12.535 -6.438 -27.155 1.00 83.75 96 ALA A CA 1
ATOM 758 C C . ALA A 1 96 ? 14.020 -6.065 -27.375 1.00 83.75 96 ALA A C 1
ATOM 760 O O . ALA A 1 96 ? 14.319 -5.082 -28.059 1.00 83.75 96 ALA A O 1
ATOM 761 N N . GLY A 1 97 ? 14.971 -6.783 -26.760 1.00 77.75 97 GLY A N 1
ATOM 762 C CA . GLY A 1 97 ? 16.406 -6.493 -26.865 1.00 77.75 97 GLY A CA 1
ATOM 763 C C . GLY A 1 97 ? 16.777 -5.081 -26.407 1.00 77.75 97 GLY A C 1
ATOM 764 O O . GLY A 1 97 ? 17.668 -4.452 -26.972 1.00 77.75 97 GLY A O 1
ATOM 765 N N . GLY A 1 98 ? 16.040 -4.555 -25.431 1.00 75.75 98 GLY A N 1
ATOM 766 C CA . GLY A 1 98 ? 16.178 -3.214 -24.883 1.00 75.75 98 GLY A CA 1
ATOM 767 C C . GLY A 1 98 ? 15.690 -2.078 -25.783 1.00 75.75 98 GLY A C 1
ATOM 768 O O . GLY A 1 98 ? 15.909 -0.923 -25.424 1.00 75.75 98 GLY A O 1
ATOM 769 N N . ARG A 1 99 ? 15.047 -2.335 -26.934 1.00 75.19 99 ARG A N 1
ATOM 770 C CA . ARG A 1 99 ? 14.612 -1.280 -27.879 1.00 75.19 99 ARG A CA 1
ATOM 771 C C . ARG A 1 99 ? 13.436 -0.407 -27.393 1.00 75.19 99 ARG A C 1
ATOM 773 O O . ARG A 1 99 ? 13.143 0.595 -28.032 1.00 75.19 99 ARG A O 1
ATOM 780 N N . LEU A 1 100 ? 12.804 -0.738 -26.264 1.00 81.44 100 LEU A N 1
ATOM 781 C CA . LEU A 1 100 ? 11.655 -0.007 -25.704 1.00 81.44 100 LEU A CA 1
ATOM 782 C C . LEU A 1 100 ? 12.028 1.345 -25.062 1.00 81.44 100 LEU A C 1
ATOM 784 O O . LEU A 1 100 ? 13.123 1.515 -24.525 1.00 81.44 100 LEU A O 1
ATOM 788 N N . THR A 1 101 ? 11.077 2.284 -25.083 1.00 85.44 101 THR A N 1
ATOM 789 C CA . THR A 1 101 ? 11.104 3.557 -24.339 1.00 85.44 101 THR A CA 1
ATOM 790 C C . THR A 1 101 ? 10.585 3.380 -22.906 1.00 85.44 101 THR A C 1
ATOM 792 O O . THR A 1 101 ? 9.917 2.392 -22.588 1.00 85.44 101 THR A O 1
ATOM 795 N N . LEU A 1 102 ? 10.865 4.353 -22.028 1.00 85.44 102 LEU A N 1
ATOM 796 C CA . LEU A 1 102 ? 10.371 4.343 -20.644 1.00 85.44 102 LEU A CA 1
ATOM 797 C C . LEU A 1 102 ? 8.835 4.357 -20.584 1.00 85.44 102 LEU A C 1
ATOM 799 O O . LEU A 1 102 ? 8.252 3.662 -19.755 1.00 85.44 102 LEU A O 1
ATOM 803 N N . ASP A 1 103 ? 8.190 5.112 -21.469 1.00 86.75 103 ASP A N 1
ATOM 804 C CA . ASP A 1 103 ? 6.742 5.329 -21.452 1.00 86.75 103 ASP A CA 1
ATOM 805 C C . ASP A 1 103 ? 5.969 4.102 -21.947 1.00 86.75 103 ASP A C 1
ATOM 807 O O . ASP A 1 103 ? 4.951 3.734 -21.356 1.00 86.75 103 ASP A O 1
ATOM 811 N N . ASN A 1 104 ? 6.507 3.388 -22.944 1.00 87.38 104 ASN A N 1
ATOM 812 C CA . ASN A 1 104 ? 5.954 2.110 -23.399 1.00 87.38 104 ASN A CA 1
ATOM 813 C C . ASN A 1 104 ? 6.059 1.047 -22.292 1.00 87.38 104 ASN A C 1
ATOM 815 O O . ASN A 1 104 ? 5.106 0.306 -22.050 1.00 87.38 104 ASN A O 1
ATOM 819 N N . LEU A 1 105 ? 7.187 1.006 -21.570 1.00 87.56 105 LEU A N 1
ATOM 820 C CA . LEU A 1 105 ? 7.363 0.122 -20.413 1.00 87.56 105 LEU A CA 1
ATOM 821 C C . LEU A 1 105 ? 6.379 0.462 -19.289 1.00 87.56 105 LEU A C 1
ATOM 823 O O . LEU A 1 105 ? 5.684 -0.429 -18.805 1.00 87.56 105 LEU A O 1
ATOM 827 N N . ALA A 1 106 ? 6.271 1.737 -18.915 1.00 89.44 106 ALA A N 1
ATOM 828 C CA . ALA A 1 106 ? 5.379 2.201 -17.855 1.00 89.44 106 ALA A CA 1
ATOM 829 C C . ALA A 1 106 ? 3.898 1.913 -18.177 1.00 89.44 106 ALA A C 1
ATOM 831 O O . ALA A 1 106 ? 3.180 1.343 -17.350 1.00 89.44 106 ALA A O 1
ATOM 832 N N . SER A 1 107 ? 3.476 2.183 -19.416 1.00 89.38 107 SER A N 1
ATOM 833 C CA . SER A 1 107 ? 2.129 1.867 -19.909 1.00 89.38 107 SER A CA 1
ATOM 834 C C . SER A 1 107 ? 1.851 0.361 -19.889 1.00 89.38 107 SER A C 1
ATOM 836 O O . SER A 1 107 ? 0.795 -0.061 -19.424 1.00 89.38 107 SER A O 1
ATOM 838 N N . SER A 1 108 ? 2.822 -0.476 -20.282 1.00 86.19 108 SER A N 1
ATOM 839 C CA . SER A 1 108 ? 2.675 -1.943 -20.267 1.00 86.19 108 SER A CA 1
ATOM 840 C C . SER A 1 108 ? 2.468 -2.548 -18.867 1.00 86.19 108 SER A C 1
ATOM 842 O O . SER A 1 108 ? 1.972 -3.674 -18.749 1.00 86.19 108 SER A O 1
ATOM 844 N N . VAL A 1 109 ? 2.829 -1.816 -17.804 1.00 87.38 109 VAL A N 1
ATOM 845 C CA . VAL A 1 109 ? 2.618 -2.202 -16.397 1.00 87.38 109 VAL A CA 1
ATOM 846 C C . VAL A 1 109 ? 1.515 -1.389 -15.702 1.00 87.38 109 VAL A C 1
ATOM 848 O O . VAL A 1 109 ? 1.274 -1.599 -14.517 1.00 87.38 109 VAL A O 1
ATOM 851 N N . GLY A 1 110 ? 0.833 -0.482 -16.412 1.00 87.44 110 GLY A N 1
ATOM 852 C CA . GLY A 1 110 ? -0.255 0.340 -15.866 1.00 87.44 110 GLY A CA 1
ATOM 853 C C . GLY A 1 110 ? 0.187 1.401 -14.847 1.00 87.44 110 GLY A C 1
ATOM 854 O O . GLY A 1 110 ? -0.597 1.775 -13.975 1.00 87.44 110 GLY A O 1
ATOM 855 N N . LEU A 1 111 ? 1.437 1.873 -14.919 1.00 89.00 111 LEU A N 1
ATOM 856 C CA . LEU A 1 111 ? 2.008 2.872 -14.005 1.00 89.00 111 LEU A CA 1
ATOM 857 C C . LEU A 1 111 ? 2.453 4.123 -14.774 1.00 89.00 111 LEU A C 1
ATOM 859 O O . LEU A 1 111 ? 2.788 4.051 -15.951 1.00 89.00 111 LEU A O 1
ATOM 863 N N . SER A 1 112 ? 2.518 5.280 -14.108 1.00 91.56 112 SER A N 1
ATOM 864 C CA . SER A 1 112 ? 3.073 6.484 -14.738 1.00 91.56 112 SER A CA 1
ATOM 865 C C . SER A 1 112 ? 4.608 6.402 -14.853 1.00 91.56 112 SER A C 1
ATOM 867 O O . SER A 1 112 ? 5.250 5.866 -13.941 1.00 91.56 112 SER A O 1
ATOM 869 N N . PRO A 1 113 ? 5.235 6.963 -15.910 1.00 90.69 113 PRO A N 1
ATOM 870 C CA . PRO A 1 113 ? 6.678 6.830 -16.161 1.00 90.69 113 PRO A CA 1
ATOM 871 C C . PRO A 1 113 ? 7.559 7.254 -14.980 1.00 90.69 113 PRO A C 1
ATOM 873 O O . PRO A 1 113 ? 8.464 6.522 -14.575 1.00 90.69 113 PRO A O 1
ATOM 876 N N . ARG A 1 114 ? 7.236 8.392 -14.347 1.00 91.06 114 ARG A N 1
ATOM 877 C CA . ARG A 1 114 ? 7.937 8.910 -13.157 1.00 91.06 114 ARG A CA 1
ATOM 878 C C . ARG A 1 114 ? 7.840 7.965 -11.952 1.00 91.06 114 ARG A C 1
ATOM 880 O O . ARG A 1 114 ? 8.811 7.828 -11.209 1.00 91.06 114 ARG A O 1
ATOM 887 N N . TYR A 1 115 ? 6.691 7.316 -11.751 1.00 89.69 115 TYR A N 1
ATOM 888 C CA . TYR A 1 115 ? 6.475 6.395 -10.631 1.00 89.69 115 TYR A CA 1
ATOM 889 C C . TYR A 1 115 ? 7.147 5.041 -10.880 1.00 89.69 115 TYR A C 1
ATOM 891 O O . TYR A 1 115 ? 7.867 4.541 -10.014 1.00 89.69 115 TYR A O 1
ATOM 899 N N . PHE A 1 116 ? 6.999 4.500 -12.094 1.00 91.69 116 PHE A N 1
ATOM 900 C CA . PHE A 1 116 ? 7.679 3.285 -12.534 1.00 91.69 116 PHE A CA 1
ATOM 901 C C . PHE A 1 116 ? 9.208 3.418 -12.451 1.00 91.69 116 PHE A C 1
ATOM 903 O O . PHE A 1 116 ? 9.861 2.533 -11.905 1.00 91.69 116 PHE A O 1
ATOM 910 N N . HIS A 1 117 ? 9.781 4.544 -12.895 1.00 90.25 117 HIS A N 1
ATOM 911 C CA . HIS A 1 117 ? 11.222 4.802 -12.797 1.00 90.25 117 HIS A CA 1
ATOM 912 C C . HIS A 1 117 ? 11.741 4.717 -11.350 1.00 90.25 117 HIS A C 1
ATOM 914 O O . HIS A 1 117 ? 12.775 4.096 -11.100 1.00 90.25 117 HIS A O 1
ATOM 920 N N . GLY A 1 118 ? 11.013 5.305 -10.391 1.00 89.19 118 GLY A N 1
ATOM 921 C CA . GLY A 1 118 ? 11.353 5.227 -8.967 1.00 89.19 118 GLY A CA 1
ATOM 922 C C . GLY A 1 118 ? 11.264 3.803 -8.414 1.00 89.19 118 GLY A C 1
ATOM 923 O O . GLY A 1 118 ? 12.195 3.340 -7.761 1.00 89.19 118 GLY A O 1
ATOM 924 N N . ILE A 1 119 ? 10.182 3.080 -8.725 1.00 90.69 119 ILE A N 1
ATOM 925 C CA . ILE A 1 119 ? 10.002 1.677 -8.318 1.00 90.69 119 ILE A CA 1
ATOM 926 C C . ILE A 1 119 ? 11.125 0.791 -8.876 1.00 90.69 119 ILE A C 1
ATOM 928 O O . ILE A 1 119 ? 11.741 0.040 -8.124 1.00 90.69 119 ILE A O 1
ATOM 932 N N . PHE A 1 120 ? 11.426 0.905 -10.172 1.00 90.06 120 PHE A N 1
ATOM 933 C CA . PHE A 1 120 ? 12.442 0.090 -10.834 1.00 90.06 120 PHE A CA 1
ATOM 934 C C . PHE A 1 120 ? 13.847 0.383 -10.292 1.00 90.06 120 PHE A C 1
ATOM 936 O O . PHE A 1 120 ? 14.573 -0.556 -9.974 1.00 90.06 120 PHE A O 1
ATOM 943 N N . LYS A 1 121 ? 14.210 1.663 -10.096 1.00 90.38 121 LYS A N 1
ATOM 944 C CA . LYS A 1 121 ? 15.495 2.037 -9.475 1.00 90.38 121 LYS A CA 1
ATOM 945 C C . LYS A 1 121 ? 15.623 1.469 -8.058 1.00 90.38 121 LYS A C 1
ATOM 947 O O . LYS A 1 121 ? 16.686 0.965 -7.711 1.00 90.38 121 LYS A O 1
ATOM 952 N N . ASN A 1 122 ? 14.552 1.510 -7.265 1.00 86.19 122 ASN A N 1
ATOM 953 C CA . ASN A 1 122 ? 14.560 0.997 -5.893 1.00 86.19 122 ASN A CA 1
ATOM 954 C C . ASN A 1 122 ? 14.636 -0.540 -5.823 1.00 86.19 122 ASN A C 1
ATOM 956 O O . ASN A 1 122 ? 15.184 -1.062 -4.859 1.00 86.19 122 ASN A O 1
ATOM 960 N N . ALA A 1 123 ? 14.103 -1.257 -6.818 1.00 86.00 123 ALA A N 1
ATOM 961 C CA . ALA A 1 123 ? 14.126 -2.721 -6.867 1.00 86.00 123 ALA A CA 1
ATOM 962 C C . ALA A 1 123 ? 15.407 -3.298 -7.503 1.00 86.00 123 ALA A C 1
ATOM 964 O O . ALA A 1 123 ? 15.916 -4.313 -7.043 1.00 86.00 123 ALA A O 1
ATOM 965 N N . MET A 1 124 ? 15.926 -2.659 -8.559 1.00 85.81 124 MET A N 1
ATOM 966 C CA . MET A 1 124 ? 17.041 -3.171 -9.375 1.00 85.81 124 MET A CA 1
ATOM 967 C C . MET A 1 124 ? 18.376 -2.447 -9.130 1.00 85.81 124 MET A C 1
ATOM 969 O O . MET A 1 124 ? 19.381 -2.787 -9.751 1.00 85.81 124 MET A O 1
ATOM 973 N N . GLY A 1 125 ? 18.396 -1.384 -8.317 1.00 87.00 125 GLY A N 1
ATOM 974 C CA . GLY A 1 125 ? 19.562 -0.515 -8.090 1.00 87.00 125 GLY A CA 1
ATOM 975 C C . GLY A 1 125 ? 19.965 0.368 -9.284 1.00 87.00 125 GLY A C 1
ATOM 976 O O . GLY A 1 125 ? 20.713 1.330 -9.120 1.00 87.00 125 GLY A O 1
ATOM 977 N N . VAL A 1 126 ? 19.453 0.087 -10.487 1.00 89.00 126 VAL A N 1
ATOM 978 C CA . VAL A 1 126 ? 19.738 0.810 -11.737 1.00 89.00 126 VAL A CA 1
ATOM 979 C C . VAL A 1 126 ? 18.463 1.317 -12.403 1.00 89.00 126 VAL A C 1
ATOM 981 O O . VAL A 1 126 ? 17.373 0.809 -12.159 1.00 89.00 126 VAL A O 1
ATOM 984 N N . THR A 1 127 ? 18.584 2.328 -13.264 1.00 89.56 127 THR A N 1
ATOM 985 C CA . THR A 1 127 ? 17.436 2.874 -14.002 1.00 89.56 127 THR A CA 1
ATOM 986 C C . THR A 1 127 ? 17.025 1.957 -15.167 1.00 89.56 127 THR A C 1
ATOM 988 O O . THR A 1 127 ? 17.882 1.257 -15.721 1.00 89.56 127 THR A O 1
ATOM 991 N N . PRO A 1 128 ? 15.748 1.987 -15.610 1.00 88.38 128 PRO A N 1
ATOM 992 C CA . PRO A 1 128 ? 15.284 1.208 -16.763 1.00 88.38 128 PRO A CA 1
ATOM 993 C C . PRO A 1 128 ? 16.118 1.437 -18.031 1.00 88.38 128 PRO A C 1
ATOM 995 O O . PRO A 1 128 ? 16.411 0.487 -18.750 1.00 88.38 128 PRO A O 1
ATOM 998 N N . SER A 1 129 ? 16.557 2.679 -18.276 1.00 86.75 129 SER A N 1
ATOM 999 C CA . SER A 1 129 ? 17.391 3.036 -19.434 1.00 86.75 129 SER A CA 1
ATOM 1000 C C . SER A 1 129 ? 18.786 2.396 -19.372 1.00 86.75 129 SER A C 1
ATOM 1002 O O . SER A 1 129 ? 19.240 1.798 -20.348 1.00 86.75 129 SER A O 1
ATOM 1004 N N . VAL A 1 130 ? 19.448 2.423 -18.207 1.00 87.06 130 VAL A N 1
ATOM 1005 C CA . VAL A 1 130 ? 20.761 1.774 -18.019 1.00 87.06 130 VAL A CA 1
ATOM 1006 C C . VAL A 1 130 ? 20.652 0.253 -18.152 1.00 87.06 130 VAL A C 1
ATOM 1008 O O . VAL A 1 130 ? 21.519 -0.371 -18.764 1.00 87.06 130 VAL A O 1
ATOM 1011 N N . TYR A 1 131 ? 19.581 -0.349 -17.631 1.00 88.12 131 TYR A N 1
ATOM 1012 C CA . TYR A 1 131 ? 19.322 -1.780 -17.791 1.00 88.12 131 TYR A CA 1
ATOM 1013 C C . TYR A 1 131 ? 19.048 -2.148 -19.263 1.00 88.12 131 TYR A C 1
ATOM 1015 O O . TYR A 1 131 ? 19.734 -3.010 -19.810 1.00 88.12 131 TYR A O 1
ATOM 1023 N N . ALA A 1 132 ? 18.167 -1.419 -19.958 1.00 87.62 132 ALA A N 1
ATOM 1024 C CA . ALA A 1 132 ? 17.899 -1.622 -21.383 1.00 87.62 132 ALA A CA 1
ATOM 1025 C C . ALA A 1 132 ? 19.147 -1.425 -22.267 1.00 87.62 132 ALA A C 1
ATOM 1027 O O . ALA A 1 132 ? 19.368 -2.196 -23.200 1.00 87.62 132 ALA A O 1
ATOM 1028 N N . MET A 1 133 ? 20.012 -0.453 -21.954 1.00 85.19 133 MET A N 1
ATOM 1029 C CA . MET A 1 133 ? 21.306 -0.271 -22.624 1.00 85.19 133 MET A CA 1
ATOM 1030 C C . MET A 1 133 ? 22.246 -1.471 -22.423 1.00 85.19 133 MET A C 1
ATOM 1032 O O . MET A 1 133 ? 22.931 -1.866 -23.368 1.00 85.19 133 MET A O 1
ATOM 1036 N N . ARG A 1 134 ? 22.284 -2.069 -21.224 1.00 85.19 134 ARG A N 1
ATOM 1037 C CA . ARG A 1 134 ? 23.074 -3.288 -20.964 1.00 85.19 134 ARG A CA 1
ATOM 1038 C C . ARG A 1 134 ? 22.539 -4.479 -21.760 1.00 85.19 134 ARG A C 1
ATOM 1040 O O . ARG A 1 134 ? 23.335 -5.184 -22.370 1.00 85.19 134 ARG A O 1
ATOM 1047 N N . VAL A 1 135 ? 21.216 -4.647 -21.830 1.00 84.62 135 VAL A N 1
ATOM 1048 C CA . VAL A 1 135 ? 20.565 -5.689 -22.648 1.00 84.62 135 VAL A CA 1
ATOM 1049 C C . VAL A 1 135 ? 20.869 -5.502 -24.140 1.00 84.62 135 VAL A C 1
ATOM 1051 O O . VAL A 1 135 ? 21.246 -6.472 -24.797 1.00 84.62 135 VAL A O 1
ATOM 1054 N N . ARG A 1 136 ? 20.809 -4.265 -24.668 1.00 81.81 136 ARG A N 1
ATOM 1055 C CA . ARG A 1 136 ? 21.240 -3.947 -26.048 1.00 81.81 136 ARG A CA 1
ATOM 1056 C C . ARG A 1 136 ? 22.685 -4.399 -26.288 1.00 81.81 136 ARG A C 1
ATOM 1058 O O . ARG A 1 136 ? 22.915 -5.252 -27.140 1.00 81.81 136 ARG A O 1
ATOM 1065 N N . LYS A 1 137 ? 23.640 -3.881 -25.501 1.00 79.62 137 LYS A N 1
ATOM 1066 C CA . LYS A 1 137 ? 25.080 -4.176 -25.652 1.00 79.62 137 LYS A CA 1
ATOM 1067 C C . LYS A 1 137 ? 25.386 -5.675 -25.525 1.00 79.62 137 LYS A C 1
ATOM 1069 O O . LYS A 1 137 ? 26.137 -6.214 -26.332 1.00 79.62 137 LYS A O 1
ATOM 1074 N N . GLY A 1 138 ? 24.764 -6.359 -24.562 1.00 71.56 138 GLY A N 1
ATOM 1075 C CA . GLY A 1 138 ? 24.927 -7.799 -24.352 1.00 71.56 138 GLY A CA 1
ATOM 1076 C C . GLY A 1 138 ? 24.393 -8.660 -25.502 1.00 71.56 138 GLY A C 1
ATOM 1077 O O . GLY A 1 138 ? 24.970 -9.710 -25.779 1.00 71.56 138 GLY A O 1
ATOM 1078 N N . LYS A 1 139 ? 23.339 -8.220 -26.208 1.00 62.88 139 LYS A N 1
ATOM 1079 C CA . LYS A 1 139 ? 22.894 -8.880 -27.445 1.00 62.88 139 LYS A CA 1
ATOM 1080 C C . LYS A 1 139 ? 23.857 -8.616 -28.606 1.00 62.88 139 LYS A C 1
ATOM 1082 O O . LYS A 1 139 ? 24.237 -9.579 -29.259 1.00 62.88 139 LYS A O 1
ATOM 1087 N N . THR A 1 140 ? 24.324 -7.378 -28.806 1.00 56.44 140 THR A N 1
ATOM 1088 C CA . THR A 1 140 ? 25.284 -7.056 -29.883 1.00 56.44 140 THR A CA 1
ATOM 1089 C C . THR A 1 140 ? 26.557 -7.903 -29.798 1.00 56.44 140 THR A C 1
ATOM 1091 O O . THR A 1 140 ? 26.964 -8.482 -30.798 1.00 56.44 140 THR A O 1
ATOM 1094 N N . VAL A 1 141 ? 27.151 -8.039 -28.604 1.00 56.38 141 VAL A N 1
ATOM 1095 C CA . VAL A 1 141 ? 28.368 -8.854 -28.410 1.00 56.38 141 VAL A CA 1
ATOM 1096 C C . VAL A 1 141 ? 28.125 -10.329 -28.747 1.00 56.38 141 VAL A C 1
ATOM 1098 O O . VAL A 1 141 ? 28.950 -10.934 -29.420 1.00 56.38 141 VAL A O 1
ATOM 1101 N N . ARG A 1 142 ? 26.978 -10.903 -28.357 1.00 45.81 142 ARG A N 1
ATOM 1102 C CA . ARG A 1 142 ? 26.642 -12.301 -28.685 1.00 45.81 142 ARG A CA 1
ATOM 1103 C C . ARG A 1 142 ? 26.428 -12.520 -30.182 1.00 45.81 142 ARG A C 1
ATOM 1105 O O . ARG A 1 142 ? 26.871 -13.537 -30.700 1.00 45.81 142 ARG A O 1
ATOM 1112 N N . THR A 1 143 ? 25.795 -11.573 -30.878 1.00 48.44 143 THR A N 1
ATOM 1113 C CA . THR A 1 143 ? 25.617 -11.639 -32.340 1.00 48.44 143 THR A CA 1
ATOM 1114 C C . THR A 1 143 ? 26.960 -11.578 -33.074 1.00 48.44 143 THR A C 1
ATOM 1116 O O . THR A 1 143 ? 27.161 -12.320 -34.025 1.00 48.44 143 THR A O 1
ATOM 1119 N N . LEU A 1 144 ? 27.914 -10.772 -32.595 1.00 51.12 144 LEU A N 1
ATOM 1120 C CA . LEU A 1 144 ? 29.276 -10.724 -33.148 1.00 51.12 144 LEU A CA 1
ATOM 1121 C C . LEU A 1 144 ? 30.116 -11.976 -32.822 1.00 51.12 144 LEU A C 1
ATOM 1123 O O . LEU A 1 144 ? 31.080 -12.255 -33.520 1.00 51.12 144 LEU A O 1
ATOM 1127 N N . GLN A 1 145 ? 29.750 -12.738 -31.787 1.00 49.03 145 GLN A N 1
ATOM 1128 C CA . GLN A 1 145 ? 30.385 -14.010 -31.403 1.00 49.03 145 GLN A CA 1
ATOM 1129 C C . GLN A 1 145 ? 29.682 -15.250 -31.992 1.00 49.03 145 GLN A C 1
ATOM 1131 O O . GLN A 1 145 ? 29.944 -16.368 -31.554 1.00 49.03 145 GLN A O 1
ATOM 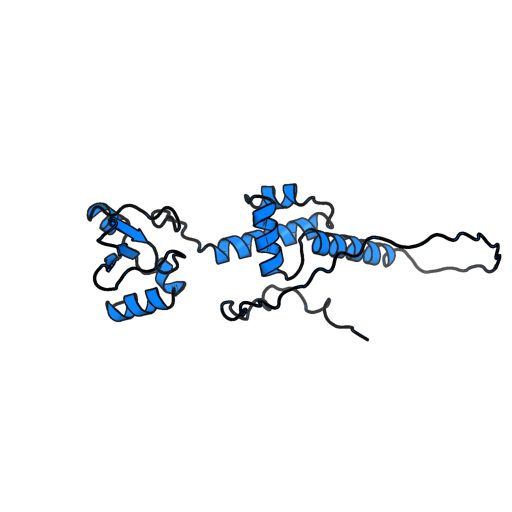1136 N N . SER A 1 146 ? 28.759 -15.060 -32.939 1.00 38.50 146 SER A N 1
ATOM 1137 C CA . SER A 1 146 ? 28.047 -16.139 -33.646 1.00 38.50 146 SER A CA 1
ATOM 1138 C C . SER A 1 146 ? 28.044 -15.968 -35.174 1.00 38.50 146 SER A C 1
ATOM 1140 O O . SER A 1 146 ? 27.220 -16.565 -35.860 1.00 38.50 146 SER A O 1
ATOM 1142 N N . GLY A 1 147 ? 28.990 -15.177 -35.695 1.00 40.97 147 GLY A N 1
ATOM 1143 C CA . GLY A 1 147 ? 29.511 -15.328 -37.056 1.00 40.97 147 GLY A CA 1
ATOM 1144 C C . GLY A 1 147 ? 30.762 -16.217 -37.057 1.00 40.97 147 GLY A C 1
ATOM 1145 O O . GLY A 1 147 ? 31.334 -16.479 -35.996 1.00 40.97 147 GLY A O 1
ATOM 1146 N N . ASP A 1 148 ? 31.151 -16.694 -38.236 1.00 36.41 148 ASP A N 1
ATOM 1147 C CA . ASP A 1 148 ? 32.175 -17.727 -38.418 1.00 36.41 148 ASP A CA 1
ATOM 1148 C C . ASP A 1 148 ? 33.633 -17.287 -38.148 1.00 36.41 148 ASP A C 1
ATOM 1150 O O . ASP A 1 148 ? 33.922 -16.177 -37.696 1.00 36.41 148 ASP A O 1
ATOM 1154 N N . LYS A 1 149 ? 34.557 -18.237 -38.339 1.00 31.80 149 LYS A N 1
ATOM 1155 C CA . LYS A 1 149 ? 35.978 -18.158 -37.963 1.00 31.80 149 LYS A CA 1
ATOM 1156 C C . LYS A 1 149 ? 36.745 -17.017 -38.661 1.00 31.80 149 LYS A C 1
ATOM 1158 O O . LYS A 1 149 ? 36.376 -16.618 -39.759 1.00 31.80 149 LYS A O 1
ATOM 1163 N N . PRO A 1 150 ? 37.841 -16.527 -38.047 1.00 38.28 150 PRO A N 1
ATOM 1164 C CA . PRO A 1 150 ? 38.673 -15.483 -38.633 1.00 38.28 150 PRO A CA 1
ATOM 1165 C C . PRO A 1 150 ? 39.591 -16.020 -39.736 1.00 38.28 150 PRO A C 1
ATOM 1167 O O . PRO A 1 150 ? 40.159 -17.105 -39.609 1.00 38.28 150 PRO A O 1
ATOM 1170 N N . GLU A 1 151 ? 39.816 -15.182 -40.743 1.00 33.22 151 GLU A N 1
ATOM 1171 C CA . GLU A 1 151 ? 40.846 -15.333 -41.768 1.00 33.22 151 GLU A CA 1
ATOM 1172 C C . GLU A 1 151 ? 41.607 -14.005 -41.962 1.00 33.22 151 GLU A C 1
ATOM 1174 O O . GLU A 1 151 ? 41.144 -12.927 -41.579 1.00 33.22 151 GLU A O 1
ATOM 1179 N N . GLU A 1 152 ? 42.847 -14.120 -42.430 1.00 29.02 152 GLU A N 1
ATOM 1180 C CA . GLU A 1 152 ? 43.889 -13.083 -42.470 1.00 29.02 152 GLU A CA 1
ATOM 1181 C C . GLU A 1 152 ? 43.694 -12.092 -43.641 1.00 29.02 152 GLU A C 1
ATOM 1183 O O . GLU A 1 152 ? 43.085 -12.441 -44.645 1.00 29.02 152 GLU A O 1
ATOM 1188 N N . ALA A 1 153 ? 44.206 -10.854 -43.657 1.00 27.91 153 ALA A N 1
ATOM 1189 C CA . ALA A 1 153 ? 44.877 -9.990 -42.668 1.00 27.91 153 ALA A CA 1
ATOM 1190 C C . ALA A 1 153 ? 44.872 -8.533 -43.216 1.00 27.91 153 ALA A C 1
ATOM 1192 O O . ALA A 1 153 ? 44.298 -8.283 -44.273 1.00 27.91 153 ALA A O 1
ATOM 1193 N N . CYS A 1 154 ? 45.528 -7.570 -42.545 1.00 23.00 154 CYS A N 1
ATOM 1194 C CA . CYS A 1 154 ? 46.701 -6.840 -43.091 1.00 23.00 154 CYS A CA 1
ATOM 1195 C C . CYS A 1 154 ? 47.069 -5.583 -42.263 1.00 23.00 154 CYS A C 1
ATOM 1197 O O . CYS A 1 154 ? 46.223 -4.955 -41.627 1.00 23.00 154 CYS A O 1
ATOM 1199 N N . THR A 1 155 ? 48.344 -5.193 -42.314 1.00 26.17 155 THR A N 1
ATOM 1200 C CA . THR A 1 155 ? 48.936 -3.970 -41.739 1.00 26.17 155 THR A CA 1
ATOM 1201 C C . THR A 1 155 ? 49.524 -3.083 -42.858 1.00 26.17 155 THR A C 1
ATOM 1203 O O . THR A 1 155 ? 49.725 -3.532 -43.979 1.00 26.17 155 THR A O 1
ATOM 1206 N N . VAL A 1 156 ? 49.824 -1.793 -42.671 1.00 27.58 156 VAL A N 1
ATOM 1207 C CA . VAL A 1 156 ? 49.994 -1.042 -41.414 1.00 27.58 156 VAL A CA 1
ATOM 1208 C C . VAL A 1 156 ? 48.854 -0.004 -41.225 1.00 27.58 156 VAL A C 1
ATOM 1210 O O . VAL A 1 156 ? 47.727 -0.457 -41.091 1.00 27.58 156 VAL A O 1
ATOM 1213 N N . ASN A 1 157 ? 48.954 1.334 -41.176 1.00 28.92 157 ASN A N 1
ATOM 1214 C CA . ASN A 1 157 ? 50.083 2.267 -41.113 1.00 28.92 157 ASN A CA 1
ATOM 1215 C C . ASN A 1 157 ? 49.736 3.522 -40.281 1.00 28.92 157 ASN A C 1
ATOM 1217 O O . ASN A 1 157 ? 48.577 3.791 -39.971 1.00 28.92 157 ASN A O 1
ATOM 1221 N N . ARG A 1 158 ? 50.766 4.275 -39.887 1.00 32.03 158 ARG A N 1
ATOM 1222 C CA . ARG A 1 158 ? 50.718 5.440 -38.995 1.00 32.03 158 ARG A CA 1
ATOM 1223 C C . ARG A 1 158 ? 50.786 6.742 -39.795 1.00 32.03 158 ARG A C 1
ATOM 1225 O O . ARG A 1 158 ? 51.729 6.935 -40.552 1.00 32.03 158 ARG A O 1
ATOM 1232 N N . ALA A 1 159 ? 49.883 7.679 -39.517 1.00 28.41 159 ALA A N 1
ATOM 1233 C CA . ALA A 1 159 ? 50.038 9.083 -39.896 1.00 28.41 159 ALA A CA 1
ATOM 1234 C C . ALA A 1 159 ? 49.578 9.988 -38.742 1.00 28.41 159 ALA A C 1
ATOM 1236 O O . ALA A 1 159 ? 48.496 9.795 -38.191 1.00 28.41 159 ALA A O 1
ATOM 1237 N N . LEU A 1 160 ? 50.412 10.959 -38.359 1.00 34.28 160 LEU A N 1
ATOM 1238 C CA . LEU A 1 160 ? 50.034 12.060 -37.471 1.00 34.28 160 LEU A CA 1
ATOM 1239 C C . LEU A 1 160 ? 49.855 13.318 -38.322 1.00 34.28 160 LEU A C 1
ATOM 1241 O O . LEU A 1 160 ? 50.722 13.591 -39.145 1.00 34.28 160 LEU A O 1
ATOM 1245 N N . SER A 1 161 ? 48.851 14.141 -38.013 1.00 29.22 161 SER A N 1
ATOM 1246 C CA . SER A 1 161 ? 48.926 15.590 -38.239 1.00 29.22 161 SER A CA 1
ATOM 1247 C C . SER A 1 161 ? 48.141 16.352 -37.171 1.00 29.22 161 SER A C 1
ATOM 1249 O O . SER A 1 161 ? 46.991 16.055 -36.867 1.00 29.22 161 SER A O 1
ATOM 1251 N N . SER A 1 162 ? 48.826 17.335 -36.603 1.00 29.72 162 SER A N 1
ATOM 1252 C CA . SER A 1 162 ? 48.399 18.326 -35.615 1.00 29.72 162 SER A CA 1
ATOM 1253 C C . SER A 1 162 ? 47.116 19.101 -35.946 1.00 29.72 162 SER A C 1
ATOM 1255 O O . SER A 1 162 ? 46.929 19.530 -37.081 1.00 29.72 162 SER A O 1
ATOM 1257 N N . GLY A 1 163 ? 46.343 19.440 -34.907 1.00 29.50 163 GLY A N 1
ATOM 1258 C CA . GLY A 1 163 ? 45.330 20.502 -34.930 1.00 29.50 163 GLY A CA 1
ATOM 1259 C C . GLY A 1 163 ? 45.262 21.212 -33.573 1.00 29.50 163 GLY A C 1
ATOM 1260 O O . GLY A 1 163 ? 44.741 20.657 -32.609 1.00 29.50 163 GLY A O 1
ATOM 1261 N N . THR A 1 164 ? 45.837 22.412 -33.473 1.00 32.81 164 THR A N 1
ATOM 1262 C CA . THR A 1 164 ? 46.015 23.138 -32.200 1.00 32.81 164 THR A CA 1
ATOM 1263 C C . THR A 1 164 ? 44.832 24.066 -31.904 1.00 32.81 164 THR A C 1
ATOM 1265 O O . THR A 1 164 ? 44.450 24.855 -32.762 1.00 32.81 164 THR A O 1
ATOM 1268 N N . GLY A 1 165 ? 44.300 24.053 -30.676 1.00 29.92 165 GLY A N 1
ATOM 1269 C CA . GLY A 1 165 ? 43.252 24.987 -30.236 1.00 29.92 165 GLY A CA 1
ATOM 1270 C C . GLY A 1 165 ? 43.254 25.204 -28.718 1.00 29.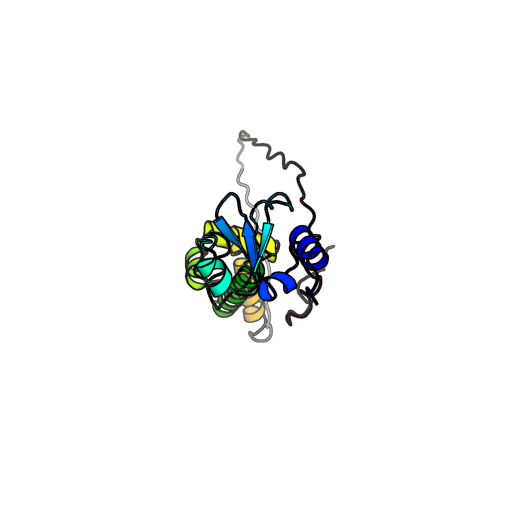92 165 GLY A C 1
ATOM 1271 O O . GLY A 1 165 ? 43.248 24.245 -27.953 1.00 29.92 165 GLY A O 1
ATOM 1272 N N . HIS A 1 166 ? 43.300 26.464 -28.275 1.00 31.22 166 HIS A N 1
ATOM 1273 C CA . HIS A 1 166 ? 43.228 26.876 -26.860 1.00 31.22 166 HIS A CA 1
ATOM 1274 C C . HIS A 1 166 ? 41.809 27.360 -26.502 1.00 31.22 166 HIS A C 1
ATOM 1276 O O . HIS A 1 166 ? 41.142 27.903 -27.378 1.00 31.22 166 HIS A O 1
ATOM 1282 N N . GLY A 1 167 ? 41.386 27.315 -25.220 1.00 27.95 167 GLY A N 1
ATOM 1283 C CA . GLY A 1 167 ? 40.284 28.205 -24.785 1.00 27.95 167 GLY A CA 1
ATOM 1284 C C . GLY A 1 167 ? 39.388 27.868 -23.577 1.00 27.95 167 GLY A C 1
ATOM 1285 O O . GLY A 1 167 ? 38.181 27.852 -23.741 1.00 27.95 167 GLY A O 1
ATOM 1286 N N . ARG A 1 168 ? 39.951 27.700 -22.369 1.00 35.44 168 ARG A N 1
ATOM 1287 C CA . ARG A 1 168 ? 39.381 28.101 -21.046 1.00 35.44 168 ARG A CA 1
ATOM 1288 C C . ARG A 1 168 ? 37.884 27.841 -20.695 1.00 35.44 168 ARG A C 1
ATOM 1290 O O . ARG A 1 168 ? 36.995 28.558 -21.124 1.00 35.44 168 ARG A O 1
ATOM 1297 N N . ASN A 1 169 ? 37.696 26.955 -19.708 1.00 31.16 169 ASN A N 1
ATOM 1298 C CA . ASN A 1 169 ? 36.914 27.079 -18.451 1.00 31.16 169 ASN A CA 1
ATOM 1299 C C . ASN A 1 169 ? 35.608 27.909 -18.354 1.00 31.16 169 ASN A C 1
ATOM 1301 O O . ASN A 1 169 ? 35.599 29.103 -18.630 1.00 31.16 169 ASN A O 1
ATOM 1305 N N . GLY A 1 170 ? 34.624 27.350 -17.625 1.00 28.06 170 GLY A N 1
ATOM 1306 C CA . GLY A 1 170 ? 33.722 28.140 -16.762 1.00 28.06 170 GLY A CA 1
ATOM 1307 C C . GLY A 1 170 ? 32.319 27.556 -16.544 1.00 28.06 170 GLY A C 1
ATOM 1308 O O . GLY A 1 170 ? 31.393 27.952 -17.239 1.00 28.06 170 GLY A O 1
ATOM 1309 N N . GLY A 1 171 ? 32.127 26.648 -15.575 1.00 27.62 171 GLY A N 1
ATOM 1310 C CA . GLY A 1 171 ? 30.802 26.041 -15.342 1.00 27.62 171 GLY A CA 1
ATOM 1311 C C . GLY A 1 171 ? 30.719 25.019 -14.204 1.00 27.62 171 GLY A C 1
ATOM 1312 O O . GLY A 1 171 ? 30.162 23.941 -14.391 1.00 27.62 171 GLY A O 1
ATOM 1313 N N . GLU A 1 172 ? 31.308 25.305 -13.041 1.00 28.75 172 GLU A N 1
ATOM 1314 C CA . GLU A 1 172 ? 31.308 24.368 -11.909 1.00 28.75 172 GLU A CA 1
ATOM 1315 C C . GLU A 1 172 ? 29.971 24.379 -11.143 1.00 28.75 172 GLU A C 1
ATOM 1317 O O . GLU A 1 172 ? 29.628 25.358 -10.482 1.00 28.75 172 GLU A O 1
ATOM 1322 N N . THR A 1 173 ? 29.244 23.258 -11.157 1.00 31.05 173 THR A N 1
ATOM 1323 C CA . THR A 1 173 ? 28.114 23.003 -10.245 1.00 31.05 173 THR A CA 1
ATOM 1324 C C . THR A 1 173 ? 28.395 21.774 -9.386 1.00 31.05 173 THR A C 1
ATOM 1326 O O . THR A 1 173 ? 28.372 20.641 -9.865 1.00 31.05 173 THR A O 1
ATOM 1329 N N . ARG A 1 174 ? 28.664 22.002 -8.097 1.00 29.91 174 ARG A N 1
ATOM 1330 C CA . ARG A 1 174 ? 29.021 20.963 -7.120 1.00 29.91 174 ARG A CA 1
ATOM 1331 C C . ARG A 1 174 ? 27.762 20.240 -6.622 1.00 29.91 174 ARG A C 1
ATOM 1333 O O . ARG A 1 174 ? 27.117 20.713 -5.687 1.00 29.91 174 ARG A O 1
ATOM 1340 N N . GLU A 1 175 ? 27.425 19.082 -7.193 1.00 30.70 175 GLU A N 1
ATOM 1341 C CA . GLU A 1 175 ? 26.426 18.180 -6.592 1.00 30.70 175 GLU A CA 1
ATOM 1342 C C . GLU A 1 175 ? 26.968 17.577 -5.283 1.00 30.70 175 GLU A C 1
ATOM 1344 O O . GLU A 1 175 ? 27.578 16.508 -5.254 1.00 30.70 175 GLU A O 1
ATOM 1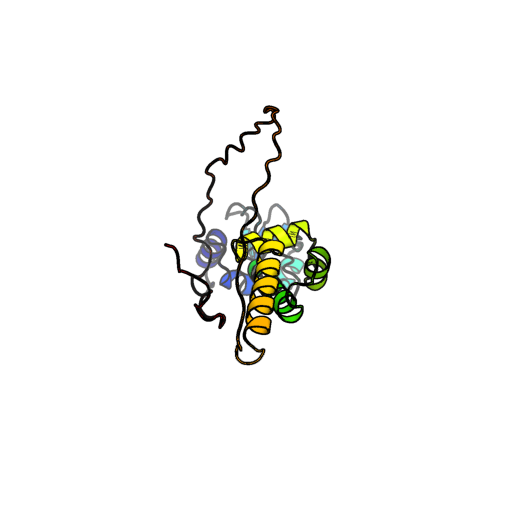349 N N . SER A 1 176 ? 26.734 18.277 -4.171 1.00 29.84 176 SER A N 1
ATOM 1350 C CA . SER A 1 176 ? 26.981 17.756 -2.827 1.00 29.84 176 SER A CA 1
ATOM 1351 C C . SER A 1 176 ? 25.925 16.702 -2.481 1.00 29.84 176 SER A C 1
ATOM 1353 O O . SER A 1 176 ? 24.830 17.018 -2.007 1.00 29.84 176 SER A O 1
ATOM 1355 N N . VAL A 1 177 ? 26.231 15.433 -2.759 1.00 35.19 177 VAL A N 1
ATOM 1356 C CA . VAL A 1 177 ? 25.344 14.305 -2.448 1.00 35.19 177 VAL A CA 1
ATOM 1357 C C . VAL A 1 177 ? 25.337 14.062 -0.937 1.00 35.19 177 VAL A C 1
ATOM 1359 O O . VAL A 1 177 ? 26.195 13.367 -0.395 1.00 35.19 177 VAL A O 1
ATOM 1362 N N . LEU A 1 178 ? 24.344 14.632 -0.253 1.00 34.12 178 LEU A N 1
ATOM 1363 C CA . LEU A 1 178 ? 24.116 14.410 1.174 1.00 34.12 178 LEU A CA 1
ATOM 1364 C C . LEU A 1 178 ? 23.838 12.928 1.474 1.00 34.12 178 LEU A C 1
ATOM 1366 O O . LEU A 1 178 ? 22.859 12.344 1.001 1.00 34.12 178 LEU A O 1
ATOM 1370 N N . SER A 1 179 ? 24.682 12.338 2.321 1.00 34.44 179 SER A N 1
ATOM 1371 C CA . SER A 1 179 ? 24.534 10.978 2.843 1.00 34.44 179 SER A CA 1
ATOM 1372 C C . SER A 1 179 ? 23.253 10.830 3.675 1.00 34.44 179 SER A C 1
ATOM 1374 O O . SER A 1 179 ? 23.223 11.166 4.855 1.00 34.44 179 SER A O 1
ATOM 1376 N N . GLY A 1 180 ? 22.196 10.296 3.058 1.00 26.95 180 GLY A N 1
ATOM 1377 C CA . GLY A 1 180 ? 20.873 10.083 3.665 1.00 26.95 180 GLY A CA 1
ATOM 1378 C C . GLY A 1 180 ? 20.331 8.665 3.455 1.00 26.95 180 GLY A C 1
ATOM 1379 O O . GLY A 1 180 ? 19.164 8.488 3.107 1.00 26.95 180 GLY A O 1
ATOM 1380 N N . GLY A 1 181 ? 21.188 7.649 3.583 1.00 27.64 181 GLY A N 1
ATOM 1381 C CA . GLY A 1 181 ? 20.847 6.251 3.302 1.00 27.64 181 GLY A CA 1
ATOM 1382 C C . GLY A 1 181 ? 19.870 5.642 4.313 1.00 27.64 181 GLY A C 1
ATOM 1383 O O . GLY A 1 181 ? 20.284 5.150 5.359 1.00 27.64 181 GLY A O 1
ATOM 1384 N N . ILE A 1 182 ? 18.577 5.612 3.980 1.00 35.09 182 ILE A N 1
ATOM 1385 C CA . ILE A 1 182 ? 17.571 4.853 4.741 1.00 35.09 182 ILE A CA 1
ATOM 1386 C C . ILE A 1 182 ? 17.838 3.350 4.549 1.00 35.09 182 ILE A C 1
ATOM 1388 O O . ILE A 1 182 ? 17.896 2.864 3.420 1.00 35.09 182 ILE A O 1
ATOM 1392 N N . SER A 1 183 ? 18.018 2.623 5.657 1.00 32.50 183 SER A N 1
ATOM 1393 C CA . SER A 1 183 ? 18.526 1.243 5.652 1.00 32.50 183 SER A CA 1
ATOM 1394 C C . SER A 1 183 ? 17.610 0.244 4.908 1.00 32.50 183 SER A C 1
ATOM 1396 O O . SER A 1 183 ? 16.396 0.268 5.127 1.00 32.50 183 SER A O 1
ATOM 1398 N N . PRO A 1 184 ? 18.141 -0.683 4.077 1.00 37.72 184 PRO A N 1
ATOM 1399 C CA . PRO A 1 184 ? 17.334 -1.638 3.299 1.00 37.72 184 PRO A CA 1
ATOM 1400 C C . PRO A 1 184 ? 16.659 -2.784 4.081 1.00 37.72 184 PRO A C 1
ATOM 1402 O O . PRO A 1 184 ? 16.135 -3.706 3.457 1.00 37.72 184 PRO A O 1
ATOM 1405 N N . SER A 1 185 ? 16.661 -2.782 5.416 1.00 34.03 185 SER A N 1
ATOM 1406 C CA . SER A 1 185 ? 16.375 -3.951 6.277 1.00 34.03 185 SER A CA 1
ATOM 1407 C C . SER A 1 185 ? 14.927 -4.493 6.284 1.00 34.03 185 SER A C 1
ATOM 1409 O O . SER A 1 185 ? 14.596 -5.342 7.106 1.00 34.03 185 SER A O 1
ATOM 1411 N N . GLY A 1 186 ? 14.056 -4.034 5.378 1.00 32.00 186 GLY A N 1
ATOM 1412 C CA . GLY A 1 186 ? 12.647 -4.450 5.267 1.00 32.00 186 GLY A CA 1
ATOM 1413 C C . GLY A 1 186 ? 12.320 -5.432 4.129 1.00 32.00 186 GLY A C 1
ATOM 1414 O O . GLY A 1 186 ? 11.139 -5.704 3.891 1.00 32.00 186 GLY A O 1
ATOM 1415 N N . TRP A 1 187 ? 13.323 -5.928 3.397 1.00 38.22 187 TRP A N 1
ATOM 1416 C CA . TRP A 1 187 ? 13.145 -6.850 2.267 1.00 38.22 187 TRP A CA 1
ATOM 1417 C C . TRP A 1 187 ? 13.588 -8.279 2.629 1.00 38.22 187 TRP A C 1
ATOM 1419 O O . TRP A 1 187 ? 14.648 -8.438 3.236 1.00 38.22 187 TRP A O 1
ATOM 1429 N N . PRO A 1 188 ? 12.826 -9.328 2.256 1.00 30.20 188 PRO A N 1
ATOM 1430 C CA . PRO A 1 188 ? 13.274 -10.709 2.428 1.00 30.20 188 PRO A CA 1
ATOM 1431 C C . PRO A 1 188 ? 14.505 -10.974 1.548 1.00 30.20 188 PRO A C 1
ATOM 1433 O O . PRO A 1 188 ? 14.536 -10.566 0.388 1.00 30.20 188 PRO A O 1
ATOM 1436 N N . GLN A 1 189 ? 15.515 -11.668 2.081 1.00 37.81 189 GLN A N 1
ATOM 1437 C CA . GLN A 1 189 ? 16.804 -11.847 1.391 1.00 37.81 189 GLN A CA 1
ATOM 1438 C C . GLN A 1 189 ? 16.724 -12.733 0.129 1.00 37.81 189 GLN A C 1
ATOM 1440 O O . GLN A 1 189 ? 17.615 -12.680 -0.721 1.00 37.81 189 GLN A O 1
ATOM 1445 N N . ASN A 1 190 ? 15.641 -13.493 -0.047 1.00 35.00 190 ASN A N 1
ATOM 1446 C CA . ASN A 1 190 ? 15.432 -14.403 -1.174 1.00 35.00 190 ASN A CA 1
ATOM 1447 C C . ASN A 1 190 ? 14.923 -13.680 -2.437 1.00 35.00 190 ASN A C 1
ATOM 1449 O O . ASN A 1 190 ? 13.833 -13.937 -2.942 1.00 35.00 190 ASN A O 1
ATOM 1453 N N . VAL A 1 191 ? 15.759 -12.796 -2.990 1.00 40.03 191 VAL A N 1
ATOM 1454 C CA . VAL A 1 191 ? 15.685 -12.395 -4.413 1.00 40.03 191 VAL A CA 1
ATOM 1455 C C . VAL A 1 191 ? 16.582 -13.303 -5.281 1.00 40.03 191 VAL A C 1
ATOM 1457 O O . VAL A 1 191 ? 16.510 -13.276 -6.507 1.00 40.03 191 VAL A O 1
ATOM 1460 N N . ALA A 1 192 ? 17.405 -14.151 -4.649 1.00 36.81 192 ALA A N 1
ATOM 1461 C CA . ALA A 1 192 ? 18.303 -15.098 -5.310 1.00 36.81 192 ALA A CA 1
ATOM 1462 C C . ALA A 1 192 ? 17.577 -16.234 -6.061 1.00 36.81 192 ALA A C 1
ATOM 1464 O O . ALA A 1 192 ? 18.085 -16.703 -7.076 1.00 36.81 192 ALA A O 1
ATOM 1465 N N . ASP A 1 193 ? 16.380 -16.630 -5.615 1.00 31.95 193 ASP A N 1
ATOM 1466 C CA . ASP A 1 193 ? 15.648 -17.793 -6.147 1.00 31.95 193 ASP A CA 1
ATOM 1467 C C . ASP A 1 193 ? 14.914 -17.520 -7.476 1.00 31.95 193 ASP A C 1
ATOM 1469 O O . ASP A 1 193 ? 14.217 -18.381 -8.006 1.00 31.95 193 ASP A O 1
ATOM 1473 N N . LEU A 1 194 ? 15.060 -16.325 -8.060 1.00 40.97 194 LEU A N 1
ATOM 1474 C CA . LEU A 1 194 ? 14.346 -15.921 -9.281 1.00 40.97 194 LEU A CA 1
ATOM 1475 C C . LEU A 1 194 ? 14.968 -16.446 -10.590 1.00 40.97 194 LEU A C 1
ATOM 1477 O O . LEU A 1 194 ? 14.764 -15.848 -11.644 1.00 40.97 194 LEU A O 1
ATOM 1481 N N . GLY A 1 195 ? 15.755 -17.525 -10.542 1.00 32.69 195 GLY A N 1
ATOM 1482 C CA . GLY A 1 195 ? 16.361 -18.167 -11.720 1.00 32.69 195 GLY A CA 1
ATOM 1483 C C . GLY A 1 195 ? 17.431 -17.345 -12.457 1.00 32.69 195 GLY A C 1
ATOM 1484 O O . GLY A 1 195 ? 18.038 -17.836 -13.408 1.00 32.69 195 GLY A O 1
ATOM 1485 N N . PHE A 1 196 ? 17.712 -16.113 -12.022 1.00 32.53 196 PHE A N 1
ATOM 1486 C CA . PHE A 1 196 ? 18.782 -15.283 -12.574 1.00 32.53 196 PHE A CA 1
ATOM 1487 C C . PHE A 1 196 ? 20.151 -15.842 -12.173 1.00 32.53 196 PHE A C 1
ATOM 1489 O O . PHE A 1 196 ? 20.680 -15.544 -11.101 1.00 32.53 196 PHE A O 1
ATOM 1496 N N . THR A 1 197 ? 20.750 -16.640 -13.060 1.00 31.81 197 THR A N 1
ATOM 1497 C CA . THR A 1 197 ? 22.109 -17.167 -12.888 1.00 31.81 197 THR A CA 1
ATOM 1498 C C . THR A 1 197 ? 23.098 -16.046 -12.557 1.00 31.81 197 THR A C 1
ATOM 1500 O O . THR A 1 197 ? 23.243 -15.099 -13.338 1.00 31.81 197 THR A O 1
ATOM 1503 N N . LYS A 1 198 ? 23.822 -16.176 -11.436 1.00 34.75 198 LYS A N 1
ATOM 1504 C CA . LYS A 1 198 ? 24.910 -15.273 -11.017 1.00 34.75 198 LYS A CA 1
ATOM 1505 C C . LYS A 1 198 ? 26.082 -15.319 -12.016 1.00 34.75 198 LYS A C 1
ATOM 1507 O O . LYS A 1 198 ? 27.079 -15.987 -11.769 1.00 34.75 198 LYS A O 1
ATOM 1512 N N . LYS A 1 199 ? 25.958 -14.635 -13.159 1.00 35.44 199 LYS A N 1
ATOM 1513 C CA . LYS A 1 199 ? 26.995 -14.603 -14.211 1.00 35.44 199 LYS A CA 1
ATOM 1514 C C . LYS A 1 199 ? 27.234 -13.222 -14.843 1.00 35.44 199 LYS A C 1
ATOM 1516 O O . LYS A 1 199 ? 27.883 -13.135 -15.878 1.00 35.44 199 LYS A O 1
ATOM 1521 N N . ILE A 1 200 ? 26.717 -12.147 -14.230 1.00 37.00 200 ILE A N 1
ATOM 1522 C CA . ILE A 1 200 ? 26.996 -10.742 -14.606 1.00 37.00 200 ILE A CA 1
ATOM 1523 C C . ILE A 1 200 ? 27.170 -9.85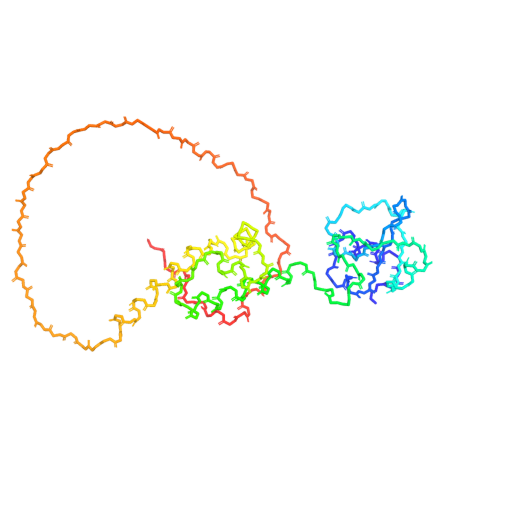6 -13.348 1.00 37.00 200 ILE A C 1
ATOM 1525 O O . ILE A 1 200 ? 26.569 -8.792 -13.220 1.00 37.00 200 ILE A O 1
ATOM 1529 N N . CYS A 1 201 ? 27.995 -10.307 -12.401 1.00 36.16 201 CYS A N 1
ATOM 1530 C CA . CYS A 1 201 ? 28.539 -9.508 -11.295 1.00 36.16 201 CYS A CA 1
ATOM 1531 C C . CYS A 1 201 ? 29.969 -9.987 -11.004 1.00 36.16 201 CYS A C 1
ATOM 1533 O O . CYS A 1 201 ? 30.207 -11.187 -11.064 1.00 36.16 201 CYS A O 1
ATOM 1535 N N . PHE A 1 202 ? 30.867 -9.057 -10.655 1.00 34.12 202 PHE A N 1
ATOM 1536 C CA . PHE A 1 202 ? 32.293 -9.292 -10.367 1.00 34.12 202 PHE A CA 1
ATOM 1537 C C . PHE A 1 202 ? 33.115 -9.950 -11.500 1.00 34.12 202 PHE A C 1
ATOM 1539 O O . PHE A 1 202 ? 33.385 -11.144 -11.492 1.00 34.12 202 PHE A O 1
ATOM 1546 N N . ASP A 1 203 ? 33.650 -9.116 -12.394 1.00 29.36 203 ASP A N 1
ATOM 1547 C CA . ASP A 1 203 ? 35.098 -8.871 -12.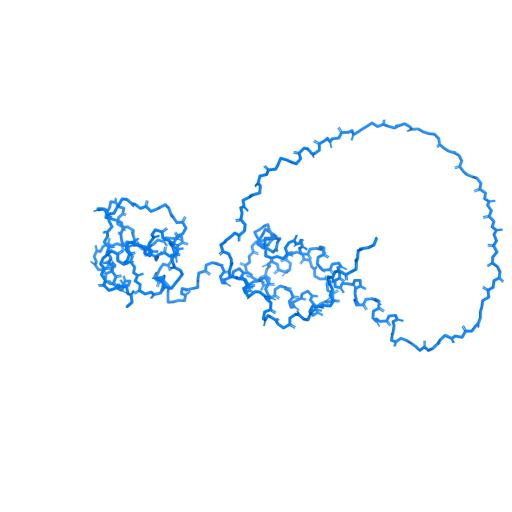323 1.00 29.36 203 ASP A CA 1
ATOM 1548 C C . ASP A 1 203 ? 35.281 -7.359 -12.077 1.00 29.36 203 ASP A C 1
ATOM 1550 O O . ASP A 1 203 ? 34.481 -6.543 -12.551 1.00 29.36 203 ASP A O 1
ATOM 1554 N N . ARG A 1 204 ? 36.254 -7.001 -11.241 1.00 35.66 204 ARG A N 1
ATOM 1555 C CA . ARG A 1 204 ? 36.624 -5.627 -10.887 1.00 35.66 204 ARG A CA 1
ATOM 1556 C C . ARG A 1 2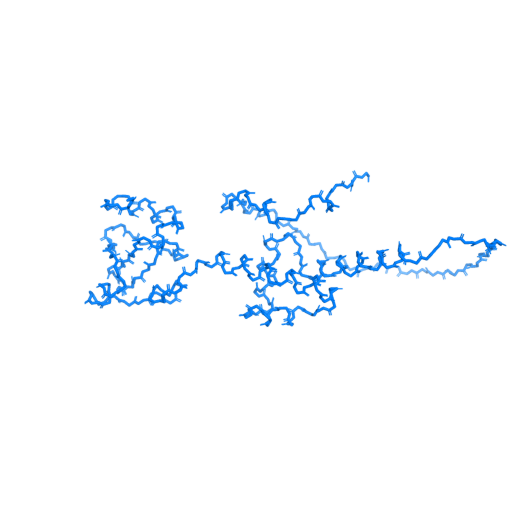04 ? 38.098 -5.653 -10.498 1.00 35.66 204 ARG A C 1
ATOM 1558 O O . ARG A 1 204 ? 38.432 -6.021 -9.373 1.00 35.66 204 ARG A O 1
ATOM 1565 N N . ARG A 1 205 ? 38.932 -5.254 -11.448 1.00 37.03 205 ARG A N 1
ATOM 1566 C CA . ARG A 1 205 ? 40.378 -5.096 -11.326 1.00 37.03 205 ARG A CA 1
ATOM 1567 C C . ARG A 1 205 ? 40.732 -3.639 -11.601 1.00 37.03 205 ARG A C 1
ATOM 1569 O O . ARG A 1 205 ? 39.960 -3.015 -12.367 1.00 37.03 205 ARG A O 1
#

Organism: NCBI:txid2074819

Secondary structure (DSSP, 8-state):
---SHHHHHHHHHTT-TTHHHH-EEEETTTTEEE-TT--SPP--GGGEEEES-HHHHHHTTPEEPTTT-TT-S----HHHHHHHHHHHHHHHHHHTTT---HHHHHHHTTS-HHHHHHHHHHHHSS-HHHHHHHHHHHHHHHHHTSS-------------------------------------TTS-STTTTSS--S-SS----

Radius of gyration: 26.77 Å; chains: 1; bounding box: 73×46×66 Å

pLDDT: mean 70.08, std 25.62, range [23.0, 95.94]

Sequence (205 aa):
MFDTPESRWRALQTRNRLAASAFLYGVTTTRIYCRPACPSRLARQANIVFFDSATEAESAGFRPCRRCKPSKSDFEPKTVQHEKAVRKACNLIDAAGGRLTLDNLASSVGLSPRYFHGIFKNAMGVTPSVYAMRVRKGKTVRTLQSGDKPEEACTVNRALSSGTGHGRNGGETRESVLSGGISPSGWPQNVADLGFTKKICFDRR

Foldseek 3Di:
DCPDLVSLVVCLVVLPPVQQLAWKKAFQVQLAIHGSNFPDDDDPSVRIDIGRDPVVSVVVVRDYDPRQRSPDPPRDDVLVLLVVLLVVLLVVLLVVLLPDDLCVSCVVSVHHSVVNQVSNCVVVVDGSNVSSVVSNVVVVVVVVVPDDDDDDDDDDDDDDDDDDDDDDDDDDDDPPPDPDDDDPPPDDPPPVPPPPPPDPDDDDD